Protein AF-A0A2H0UE12-F1 (afdb_monomer)

Solvent-accessible surface area (backbone atoms only — not comparable to full-atom values): 10940 Å² total; per-residue (Å²): 115,70,72,58,54,56,51,55,54,50,53,54,51,52,62,50,44,71,75,43,52,91,78,51,57,72,70,56,51,55,52,48,55,51,47,53,54,51,57,61,62,74,73,47,95,69,58,48,37,32,40,32,38,37,44,29,69,52,40,49,43,49,10,38,37,36,34,45,33,46,78,58,64,35,57,34,38,39,30,15,46,74,23,66,50,64,52,41,103,84,73,43,73,35,66,53,21,53,66,48,13,73,57,21,75,77,75,30,46,70,53,78,37,68,55,56,64,65,53,50,52,52,39,50,75,72,64,34,45,37,32,25,53,37,88,55,101,77,37,42,58,44,91,76,64,73,84,88,56,32,34,34,41,34,39,28,19,91,82,77,40,51,50,71,70,59,48,69,71,28,79,41,41,24,24,80,89,65,92,62,93,56,91,73,74,60,62,43,57,49,51,46,59,67,59,75,106

Foldseek 3Di:
DVVVVVVVVVVVVVVVVVVCVVPDDPVVVVVVVVVVVVVVVPPDLDFAEEEEEEAADDLLLLLLLLQLCLVLVHQEYEYEANRDDCAHPVRDGDVNSCVNNVCSPVVHHYDYYNDCVVVLVVCVVVVEAEEEEDDDPQAAALVVDDDDGHYYYYWYYQPPIQDPVRCVSGPHYHYHDDPDPDPDDGRSVVSNVNSVD

pLDDT: mean 86.3, std 19.8, range [26.0, 98.88]

Radius of gyration: 17.72 Å; Cα contacts (8 Å, |Δi|>4): 297; chains: 1; bounding box: 36×42×46 Å

Structure (mmCIF, N/CA/C/O backbone):
data_AF-A0A2H0UE12-F1
#
_entry.id   AF-A0A2H0UE12-F1
#
loop_
_atom_site.group_PDB
_atom_site.id
_atom_site.type_symbol
_atom_site.label_atom_id
_atom_site.label_alt_id
_atom_site.label_comp_id
_atom_site.label_asym_id
_atom_site.label_entity_id
_atom_site.label_seq_id
_atom_site.pdbx_PDB_ins_code
_atom_site.Cartn_x
_atom_site.Cartn_y
_atom_site.Cartn_z
_atom_site.occupancy
_atom_site.B_iso_or_equiv
_atom_site.auth_seq_id
_atom_site.auth_comp_id
_atom_site.auth_asym_id
_atom_site.auth_atom_id
_atom_site.pdbx_PDB_model_num
ATOM 1 N N . MET A 1 1 ? -5.616 15.426 22.065 1.00 32.72 1 MET A N 1
ATOM 2 C CA . MET A 1 1 ? -4.700 15.646 23.207 1.00 32.72 1 MET A CA 1
ATOM 3 C C . MET A 1 1 ? -4.526 14.366 24.028 1.00 32.72 1 MET A C 1
ATOM 5 O O . MET A 1 1 ? -3.392 13.951 24.175 1.00 32.72 1 MET A O 1
ATOM 9 N N . PHE A 1 2 ? -5.602 13.652 24.398 1.00 26.00 2 PHE A N 1
ATOM 10 C CA . PHE A 1 2 ? -5.513 12.356 25.102 1.00 26.00 2 PHE A CA 1
ATOM 11 C C . PHE A 1 2 ? -4.784 11.235 24.330 1.00 26.00 2 PHE A C 1
ATOM 13 O O . PHE A 1 2 ? -3.879 10.625 24.879 1.00 26.00 2 PHE A O 1
ATOM 20 N N . ALA A 1 3 ? -5.086 10.991 23.047 1.00 29.83 3 ALA A N 1
ATOM 21 C CA . ALA A 1 3 ? -4.448 9.902 22.280 1.00 29.83 3 ALA A CA 1
ATOM 22 C C . ALA A 1 3 ? -2.915 10.048 22.128 1.00 29.83 3 ALA A C 1
ATOM 24 O O . ALA A 1 3 ? -2.193 9.055 22.072 1.00 29.83 3 ALA A O 1
ATOM 25 N N . HIS A 1 4 ? -2.415 11.288 22.115 1.00 31.80 4 HIS A N 1
ATOM 26 C CA . HIS A 1 4 ? -0.990 11.587 21.971 1.00 31.80 4 HIS A CA 1
ATOM 27 C C . HIS A 1 4 ? -0.217 11.326 23.276 1.00 31.80 4 HIS A C 1
ATOM 29 O O . HIS A 1 4 ? 0.906 10.835 23.235 1.00 31.80 4 HIS A O 1
ATOM 35 N N . GLU A 1 5 ? -0.822 11.580 24.442 1.00 31.45 5 GLU A N 1
ATOM 36 C CA . GLU A 1 5 ? -0.218 11.258 25.746 1.00 31.45 5 GLU A CA 1
ATOM 37 C C . GLU A 1 5 ? -0.133 9.745 25.983 1.00 31.45 5 GLU A C 1
ATOM 39 O O . GLU A 1 5 ? 0.886 9.260 26.475 1.00 31.45 5 GLU A O 1
ATOM 44 N N . VAL A 1 6 ? -1.144 8.981 25.545 1.00 43.31 6 VAL A N 1
ATOM 45 C CA . VAL A 1 6 ? -1.100 7.510 25.605 1.00 43.31 6 VAL A CA 1
ATOM 46 C C . VAL A 1 6 ? -0.011 6.949 24.678 1.00 43.31 6 VAL A C 1
ATOM 48 O O . VAL A 1 6 ? 0.692 6.014 25.054 1.00 43.31 6 VAL A O 1
ATOM 51 N N . GLY A 1 7 ? 0.180 7.528 23.487 1.00 37.44 7 GLY A N 1
ATOM 52 C CA . GLY A 1 7 ? 1.242 7.124 22.556 1.00 37.44 7 GLY A CA 1
ATOM 53 C C . GLY A 1 7 ? 2.657 7.378 23.092 1.00 37.44 7 GLY A C 1
ATOM 54 O O . GLY A 1 7 ? 3.519 6.507 23.001 1.00 37.44 7 GLY A O 1
ATOM 55 N N . VAL A 1 8 ? 2.894 8.535 23.718 1.00 38.88 8 VAL A N 1
ATOM 56 C CA . VAL A 1 8 ? 4.206 8.893 24.294 1.00 38.88 8 VAL A CA 1
ATOM 57 C C . VAL A 1 8 ? 4.546 8.023 25.512 1.00 38.88 8 VAL A C 1
ATOM 59 O O . VAL A 1 8 ? 5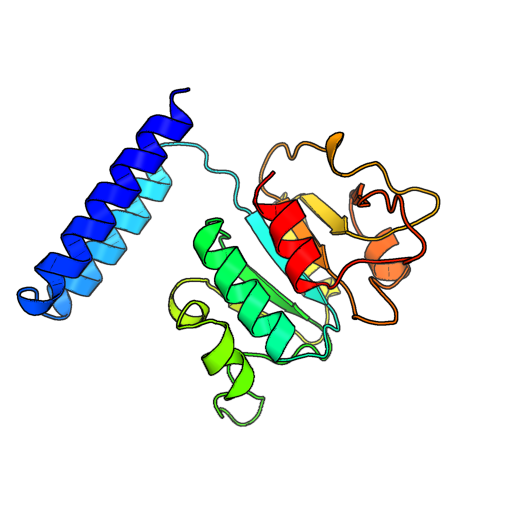.693 7.593 25.653 1.00 38.88 8 VAL A O 1
ATOM 62 N N . ALA A 1 9 ? 3.557 7.695 26.353 1.00 42.03 9 ALA A N 1
ATOM 63 C CA . ALA A 1 9 ? 3.734 6.759 27.465 1.00 42.03 9 ALA A CA 1
ATOM 64 C C . ALA A 1 9 ? 4.134 5.351 26.978 1.00 42.03 9 ALA A C 1
ATOM 66 O O . ALA A 1 9 ? 5.058 4.750 27.524 1.00 42.03 9 ALA A O 1
ATOM 67 N N . LYS A 1 10 ? 3.519 4.873 25.887 1.00 47.38 10 LYS A N 1
ATOM 68 C CA . LYS A 1 10 ? 3.807 3.565 25.268 1.00 47.38 10 LYS A CA 1
ATOM 69 C C . LYS A 1 10 ? 5.222 3.465 24.680 1.00 47.38 10 LYS A C 1
ATOM 71 O O . LYS A 1 10 ? 5.873 2.433 24.823 1.00 47.38 10 LYS A O 1
ATOM 76 N N . VAL A 1 11 ? 5.737 4.539 24.070 1.00 45.09 11 VAL A N 1
ATOM 77 C CA . VAL A 1 11 ? 7.125 4.588 23.556 1.00 45.09 11 VAL A CA 1
ATOM 78 C C . VAL A 1 11 ? 8.144 4.546 24.700 1.00 45.09 11 VAL A C 1
ATOM 80 O O . VAL A 1 11 ? 9.172 3.876 24.592 1.00 45.09 11 VAL A O 1
ATOM 83 N N . HIS A 1 12 ? 7.855 5.217 25.817 1.00 46.12 12 HIS A N 1
ATOM 84 C CA . HIS A 1 12 ? 8.693 5.159 27.017 1.00 46.12 12 HIS A CA 1
ATOM 85 C C . HIS A 1 12 ? 8.740 3.749 27.630 1.00 46.12 12 HIS A C 1
ATOM 87 O O . HIS A 1 12 ? 9.800 3.305 28.078 1.00 46.12 12 HIS A O 1
ATOM 93 N N . GLU A 1 13 ? 7.621 3.026 27.607 1.00 53.25 13 GLU A N 1
ATOM 94 C CA . GLU A 1 13 ? 7.513 1.654 28.112 1.00 53.25 13 GLU A CA 1
ATOM 95 C C . GLU A 1 13 ? 8.272 0.651 27.218 1.00 53.25 13 GLU A C 1
ATOM 97 O O . GLU A 1 13 ? 9.058 -0.151 27.722 1.00 53.25 13 GLU A O 1
ATOM 102 N N . TYR A 1 14 ? 8.170 0.788 25.889 1.00 49.84 14 TYR A N 1
ATOM 103 C CA . TYR A 1 14 ? 8.958 0.013 24.916 1.00 49.84 14 TYR A CA 1
ATOM 104 C C . TYR A 1 14 ? 10.473 0.249 25.051 1.00 49.84 14 TYR A C 1
ATOM 106 O O . TYR A 1 14 ? 11.278 -0.682 25.061 1.00 49.84 14 TYR A O 1
ATOM 114 N N . CYS A 1 15 ? 10.881 1.511 25.215 1.00 41.53 15 CYS A N 1
ATOM 115 C CA . CYS A 1 15 ? 12.285 1.889 25.405 1.00 41.53 15 CYS A CA 1
ATOM 116 C C . CYS A 1 15 ? 12.854 1.368 26.743 1.00 41.53 15 CYS A C 1
ATOM 118 O O . CYS A 1 15 ? 14.063 1.177 26.888 1.00 41.53 15 CYS A O 1
ATOM 120 N N . SER A 1 16 ? 11.977 1.109 27.717 1.00 54.47 16 SER A N 1
ATOM 121 C CA . SER A 1 16 ? 12.319 0.465 28.988 1.00 54.47 16 SER A CA 1
ATOM 122 C C . SER A 1 16 ? 12.442 -1.060 28.839 1.00 54.47 16 SER A C 1
ATOM 124 O O . SER A 1 16 ? 13.317 -1.654 29.462 1.00 54.47 16 SER A O 1
ATOM 126 N N . TYR A 1 17 ? 11.652 -1.682 27.956 1.00 53.72 17 TYR A N 1
ATOM 127 C CA . TYR A 1 17 ? 11.747 -3.108 27.622 1.00 53.72 17 TYR A CA 1
ATOM 128 C C . TYR A 1 17 ? 13.037 -3.482 26.879 1.00 53.72 17 TYR A C 1
ATOM 130 O O . TYR A 1 17 ? 13.690 -4.448 27.259 1.00 53.72 17 TYR A O 1
ATOM 138 N N . GLU A 1 18 ? 13.471 -2.699 25.884 1.00 52.81 18 GLU A N 1
ATOM 139 C CA . GLU A 1 18 ? 14.752 -2.949 25.186 1.00 52.81 18 GLU A CA 1
ATOM 140 C C . GLU A 1 18 ? 15.950 -2.938 26.152 1.00 52.81 18 GLU A C 1
ATOM 142 O O . GLU A 1 18 ? 16.906 -3.684 25.958 1.00 52.81 18 GLU A O 1
ATOM 147 N N . LYS A 1 19 ? 15.876 -2.149 27.234 1.00 53.28 19 LYS A N 1
ATOM 148 C CA . LYS A 1 19 ? 16.885 -2.142 28.306 1.00 53.28 19 LYS A CA 1
ATOM 149 C C . LYS A 1 19 ? 16.787 -3.341 29.253 1.00 53.28 19 LYS A C 1
ATOM 151 O O . LYS A 1 19 ? 17.759 -3.623 29.942 1.00 53.28 19 LYS A O 1
ATOM 156 N N . ALA A 1 20 ? 15.640 -4.016 29.303 1.00 54.38 20 ALA A N 1
ATOM 157 C CA . ALA A 1 20 ? 15.362 -5.137 30.199 1.00 54.38 20 ALA A CA 1
ATOM 158 C C . ALA A 1 20 ? 15.432 -6.511 29.505 1.00 54.38 20 ALA A C 1
ATOM 160 O O . ALA A 1 20 ? 15.468 -7.534 30.185 1.00 54.38 20 ALA A O 1
ATOM 161 N N . LYS A 1 21 ? 15.463 -6.575 28.164 1.00 52.19 21 LYS A N 1
ATOM 162 C CA . LYS A 1 21 ? 15.395 -7.851 27.424 1.00 52.19 21 LYS A CA 1
ATOM 163 C C . LYS A 1 21 ? 16.587 -8.778 27.670 1.00 52.19 21 LYS A C 1
ATOM 165 O O . LYS A 1 21 ? 16.436 -9.989 27.560 1.00 52.19 21 LYS A O 1
ATOM 170 N N . ASP A 1 22 ? 17.740 -8.224 28.041 1.00 54.41 22 ASP A N 1
ATOM 171 C CA . ASP A 1 22 ? 18.932 -9.012 28.377 1.00 54.41 22 ASP A CA 1
ATOM 172 C C . ASP A 1 22 ? 18.757 -9.808 29.692 1.00 54.41 22 ASP A C 1
ATOM 174 O O . ASP A 1 22 ? 19.508 -10.750 29.946 1.00 54.41 22 ASP A O 1
ATOM 178 N N . GLU A 1 23 ? 17.740 -9.486 30.504 1.00 56.31 23 GLU A N 1
ATOM 179 C CA . GLU A 1 23 ? 17.443 -10.131 31.793 1.00 56.31 23 GLU A CA 1
ATOM 180 C C . GLU A 1 23 ? 16.226 -11.079 31.741 1.00 56.31 23 GLU A C 1
ATOM 182 O O . GLU A 1 23 ? 15.989 -11.844 32.678 1.00 56.31 23 GLU A O 1
ATOM 187 N N . ILE A 1 24 ? 15.452 -11.068 30.650 1.00 57.72 24 ILE A N 1
ATOM 188 C CA . ILE A 1 24 ? 14.142 -11.725 30.566 1.00 57.72 24 ILE A CA 1
ATOM 189 C C . ILE A 1 24 ? 14.216 -12.948 29.632 1.00 57.72 24 ILE A C 1
ATOM 191 O O . ILE A 1 24 ? 14.533 -12.840 28.453 1.00 57.72 24 ILE A O 1
ATOM 195 N N . GLY A 1 25 ? 13.917 -14.145 30.153 1.00 62.69 25 GLY A N 1
ATOM 196 C CA . GLY A 1 25 ? 13.899 -15.387 29.364 1.00 62.69 25 GLY A CA 1
ATOM 197 C C . GLY A 1 25 ? 12.779 -15.436 28.308 1.00 62.69 25 GLY A C 1
ATOM 198 O O . GLY A 1 25 ? 11.759 -14.764 28.447 1.00 62.69 25 GLY A O 1
ATOM 199 N N . LYS A 1 26 ? 12.939 -16.287 27.278 1.00 58.84 26 LYS A N 1
ATOM 200 C CA . LYS A 1 26 ? 12.032 -16.408 26.107 1.00 58.84 26 LYS A CA 1
ATOM 201 C C . LYS A 1 26 ? 10.535 -16.514 26.438 1.00 58.84 26 LYS A C 1
ATOM 203 O O . LYS A 1 26 ? 9.705 -15.990 25.708 1.00 58.84 26 LYS A O 1
ATOM 208 N N . GLU A 1 27 ? 10.187 -17.186 27.530 1.00 52.97 27 GLU A N 1
ATOM 209 C CA . GLU A 1 27 ? 8.794 -17.379 27.956 1.00 52.97 27 GLU A CA 1
ATOM 210 C C . GLU A 1 27 ? 8.161 -16.076 28.484 1.00 52.97 27 GLU A C 1
ATOM 212 O O . GLU A 1 27 ? 6.996 -15.782 28.221 1.00 52.97 27 GLU A O 1
ATOM 217 N N . CYS A 1 28 ? 8.949 -15.231 29.155 1.00 57.53 28 CYS A N 1
ATOM 218 C CA . CYS A 1 28 ? 8.511 -13.908 29.595 1.00 57.53 28 CYS A CA 1
ATOM 219 C C . CYS A 1 28 ? 8.453 -12.896 28.437 1.00 57.53 28 CYS A C 1
ATOM 221 O O . CYS A 1 28 ? 7.612 -12.001 28.466 1.00 57.53 28 CYS A O 1
ATOM 223 N N . GLU A 1 29 ? 9.293 -13.045 27.406 1.00 63.91 29 GLU A N 1
ATOM 224 C CA . GLU A 1 29 ? 9.189 -12.267 26.162 1.00 63.91 29 GLU A CA 1
ATOM 225 C C . GLU A 1 29 ? 7.843 -12.528 25.467 1.00 63.91 29 GLU A C 1
ATOM 227 O O . GLU A 1 29 ? 7.120 -11.589 25.134 1.00 63.91 29 GLU A O 1
ATOM 232 N N . GLU A 1 30 ? 7.450 -13.793 25.325 1.00 63.81 30 GLU A N 1
ATOM 233 C CA . GLU A 1 30 ? 6.191 -14.174 24.677 1.00 63.81 30 GLU A CA 1
ATOM 234 C C . GLU A 1 30 ? 4.956 -13.668 25.451 1.00 63.81 30 GLU A C 1
ATOM 236 O O . GLU A 1 30 ? 4.006 -13.146 24.859 1.00 63.81 30 GLU A O 1
ATOM 241 N N . LEU A 1 31 ? 4.992 -13.736 26.788 1.00 65.31 31 LEU A N 1
ATOM 242 C CA . LEU A 1 31 ? 3.947 -13.191 27.663 1.00 65.31 31 LEU A CA 1
ATOM 243 C C . LEU A 1 31 ? 3.870 -11.660 27.621 1.00 65.31 31 LEU A C 1
ATOM 245 O O . LEU A 1 31 ? 2.767 -11.113 27.633 1.00 65.31 31 LEU A O 1
ATOM 249 N N . TYR A 1 32 ? 5.008 -10.970 27.534 1.00 65.62 32 TYR A N 1
ATOM 250 C CA . TYR A 1 32 ? 5.060 -9.514 27.416 1.00 65.62 32 TYR A CA 1
ATOM 251 C C . TYR A 1 32 ? 4.427 -9.034 26.108 1.00 65.62 32 TYR A C 1
ATOM 253 O O . TYR A 1 32 ? 3.551 -8.170 26.125 1.00 65.62 32 TYR A O 1
ATOM 261 N N . TRP A 1 33 ? 4.780 -9.657 24.980 1.00 64.12 33 TRP A N 1
ATOM 262 C CA . TRP A 1 33 ? 4.162 -9.349 23.689 1.00 64.12 33 TRP A CA 1
ATOM 263 C C . TRP A 1 33 ? 2.663 -9.644 23.682 1.00 64.12 33 TRP A C 1
ATOM 265 O O . TRP A 1 33 ? 1.880 -8.866 23.137 1.00 64.12 33 TRP A O 1
ATOM 275 N N . LYS A 1 34 ? 2.242 -10.739 24.324 1.00 66.12 34 LYS A N 1
ATOM 276 C CA . LYS A 1 34 ? 0.824 -11.075 24.486 1.00 66.12 34 LYS A CA 1
ATOM 277 C C . LYS A 1 34 ? 0.081 -10.031 25.328 1.00 66.12 34 LYS A C 1
ATOM 279 O O . LYS A 1 34 ? -1.032 -9.652 24.973 1.00 66.12 34 LYS A O 1
ATOM 284 N N . TRP A 1 35 ? 0.701 -9.542 26.401 1.00 65.25 35 TRP A N 1
ATOM 285 C CA . TRP A 1 35 ? 0.150 -8.494 27.260 1.00 65.25 35 TRP A CA 1
ATOM 286 C C . TRP A 1 35 ? 0.061 -7.140 26.543 1.00 65.25 35 TRP A C 1
ATOM 288 O O . TRP A 1 35 ? -0.996 -6.515 26.574 1.00 65.25 35 TRP A O 1
ATOM 298 N N . ILE A 1 36 ? 1.101 -6.730 25.806 1.00 63.69 36 ILE A N 1
ATOM 299 C CA . ILE A 1 36 ? 1.071 -5.514 24.978 1.00 63.69 36 ILE A CA 1
ATOM 300 C C . ILE A 1 36 ? -0.046 -5.580 23.934 1.00 63.69 36 ILE A C 1
ATOM 302 O O . ILE A 1 36 ? -0.814 -4.628 23.806 1.00 63.69 36 ILE A O 1
ATOM 306 N N . LYS A 1 37 ? -0.193 -6.708 23.227 1.00 63.38 37 LYS A N 1
ATOM 307 C CA . LYS A 1 37 ? -1.272 -6.898 22.243 1.00 63.38 37 LYS A CA 1
ATOM 308 C C . LYS A 1 37 ? -2.659 -6.756 22.876 1.00 63.38 37 LYS A C 1
ATOM 310 O O . LYS A 1 37 ? -3.521 -6.087 22.314 1.00 63.38 37 LYS A O 1
ATOM 315 N N . HIS A 1 38 ? -2.856 -7.335 24.059 1.00 60.47 38 HIS A N 1
ATOM 316 C CA . HIS A 1 38 ? -4.117 -7.233 24.795 1.00 60.47 38 HIS A CA 1
ATOM 317 C C . HIS A 1 38 ? -4.397 -5.798 25.273 1.00 60.47 38 HIS A C 1
ATOM 319 O O . HIS A 1 38 ? -5.497 -5.287 25.099 1.00 60.47 38 HIS A O 1
ATOM 325 N N . MET A 1 39 ? -3.384 -5.096 25.784 1.00 58.41 39 MET A N 1
ATOM 326 C CA . MET A 1 39 ? -3.534 -3.719 26.262 1.00 58.41 39 MET A CA 1
ATOM 327 C C . MET A 1 39 ? -3.779 -2.712 25.121 1.00 58.41 39 MET A C 1
ATOM 329 O O . MET A 1 39 ? -4.504 -1.730 25.300 1.00 58.41 39 MET A O 1
ATOM 333 N N . ILE A 1 40 ? -3.205 -2.952 23.935 1.00 55.84 40 ILE A N 1
ATOM 334 C CA . ILE A 1 40 ? -3.494 -2.180 22.715 1.00 55.84 40 ILE A CA 1
ATOM 335 C C . ILE A 1 40 ? -4.953 -2.379 22.278 1.00 55.84 40 ILE A C 1
ATOM 337 O O . ILE A 1 40 ? -5.608 -1.391 21.958 1.00 55.84 40 ILE A O 1
ATOM 341 N N . SER A 1 41 ? -5.457 -3.615 22.336 1.00 52.44 41 SER A N 1
ATOM 342 C CA . SER A 1 41 ? -6.837 -3.987 21.981 1.00 52.44 41 SER A CA 1
ATOM 343 C C . SER A 1 41 ? -7.898 -3.319 22.868 1.00 52.44 41 SER A C 1
ATOM 345 O O . SER A 1 41 ? -8.936 -2.890 22.373 1.00 52.44 41 SER A O 1
ATOM 347 N N . ASP A 1 42 ? -7.647 -3.195 24.172 1.00 48.53 42 ASP A N 1
ATOM 348 C CA . ASP A 1 42 ? -8.714 -2.874 25.134 1.00 48.53 42 ASP A CA 1
ATOM 349 C C . ASP A 1 42 ? -8.915 -1.368 25.403 1.00 48.53 42 ASP A C 1
ATOM 351 O O . ASP A 1 42 ? -9.861 -0.981 26.090 1.00 48.53 42 ASP A O 1
ATOM 355 N N . SER A 1 43 ? -8.048 -0.489 24.882 1.00 48.75 43 SER A N 1
ATOM 356 C CA . SER A 1 43 ? -7.961 0.904 25.368 1.00 48.75 43 SER A CA 1
ATOM 357 C C . SER A 1 43 ? -8.552 1.985 24.450 1.00 48.75 43 SER A C 1
ATOM 359 O O . SER A 1 43 ? -8.711 3.122 24.885 1.00 48.75 43 SER A O 1
ATOM 361 N N . VAL A 1 44 ? -8.878 1.681 23.196 1.00 49.31 44 VAL A N 1
ATOM 362 C CA . VAL A 1 44 ? -9.596 2.548 22.239 1.00 49.31 44 VAL A CA 1
ATOM 363 C C . VAL A 1 44 ? -10.226 1.587 21.232 1.00 49.31 44 VAL A C 1
ATOM 365 O O . VAL A 1 44 ? -9.604 0.573 20.937 1.00 49.31 44 VAL A O 1
ATOM 368 N N . ALA A 1 45 ? -11.399 1.872 20.661 1.00 52.09 45 ALA A N 1
ATOM 369 C CA . ALA A 1 45 ? -11.764 1.250 19.386 1.00 52.09 45 ALA A CA 1
ATOM 370 C C . ALA A 1 45 ? -10.726 1.711 18.343 1.00 52.09 45 ALA A C 1
ATOM 372 O O . ALA A 1 45 ? -10.890 2.751 17.707 1.00 52.09 45 ALA A O 1
ATOM 373 N N . CYS A 1 46 ? -9.574 1.042 18.301 1.00 62.16 46 CYS A N 1
ATOM 374 C CA . CYS A 1 46 ? -8.465 1.404 17.446 1.00 62.16 46 CYS A CA 1
ATOM 375 C C . CYS A 1 46 ? -8.827 0.938 16.044 1.00 62.16 46 CYS A C 1
ATOM 377 O O . CYS A 1 46 ? -8.881 -0.258 15.776 1.00 62.16 46 CYS A O 1
ATOM 379 N N . MET A 1 47 ? -9.132 1.899 15.177 1.00 83.50 47 MET A N 1
ATOM 380 C CA . MET A 1 47 ? -9.327 1.644 13.757 1.00 83.50 47 MET A CA 1
ATOM 381 C C . MET A 1 47 ? -8.103 0.896 13.228 1.00 83.50 47 MET A C 1
ATOM 383 O O . MET A 1 47 ? -6.977 1.390 13.347 1.00 83.50 47 MET A O 1
ATOM 387 N N . ASN A 1 48 ? -8.313 -0.288 12.664 1.00 94.50 48 ASN A N 1
ATOM 388 C CA . ASN A 1 48 ? -7.242 -1.019 12.015 1.00 94.50 48 ASN A CA 1
ATOM 389 C C . ASN A 1 48 ? -6.869 -0.310 10.720 1.00 94.50 48 ASN A C 1
ATOM 391 O O . ASN A 1 48 ? -7.721 0.040 9.903 1.00 94.50 48 ASN A O 1
ATOM 395 N N . THR A 1 49 ? -5.569 -0.122 10.531 1.00 97.25 49 THR A N 1
ATOM 396 C CA . THR A 1 49 ? -5.026 0.370 9.269 1.00 97.25 49 THR A CA 1
ATOM 397 C C . THR A 1 49 ? -4.303 -0.767 8.578 1.00 97.25 49 THR A C 1
ATOM 399 O O . THR A 1 49 ? -3.434 -1.414 9.162 1.00 97.25 49 THR A O 1
ATOM 402 N N . TYR A 1 50 ? -4.641 -0.983 7.316 1.00 98.62 50 TYR A N 1
ATOM 403 C CA . TYR A 1 50 ? -4.026 -1.964 6.443 1.00 98.62 50 TYR A CA 1
ATOM 404 C C . TYR A 1 50 ? -3.330 -1.270 5.276 1.00 98.62 50 TYR A C 1
ATOM 406 O O . TYR A 1 50 ? -3.729 -0.191 4.831 1.00 98.62 50 TYR A O 1
ATOM 414 N N . VAL A 1 51 ? -2.299 -1.919 4.747 1.00 98.81 51 VAL A N 1
ATOM 415 C CA . VAL A 1 51 ? -1.601 -1.476 3.536 1.00 98.81 51 VAL A CA 1
ATOM 416 C C . VAL A 1 51 ? -1.653 -2.590 2.507 1.00 98.81 51 VAL A C 1
ATOM 418 O O . VAL A 1 51 ? -1.336 -3.734 2.817 1.00 98.81 51 VAL A O 1
ATOM 421 N N . ILE A 1 52 ? -2.012 -2.262 1.272 1.00 98.88 52 ILE A N 1
ATOM 422 C CA . ILE A 1 52 ? -1.962 -3.178 0.136 1.00 98.88 52 ILE A CA 1
ATOM 423 C C . ILE A 1 52 ? -0.913 -2.649 -0.838 1.00 98.88 52 ILE A C 1
ATOM 425 O O . ILE A 1 52 ? -1.065 -1.566 -1.396 1.00 98.88 52 ILE A O 1
ATOM 429 N N . LEU A 1 53 ? 0.158 -3.413 -1.044 1.00 98.81 53 LEU A N 1
ATOM 430 C CA . LEU A 1 53 ? 1.163 -3.146 -2.071 1.00 98.81 53 LEU A CA 1
ATOM 431 C C . LEU A 1 53 ? 0.845 -4.021 -3.281 1.00 98.81 53 LEU A C 1
ATOM 433 O O . LEU A 1 53 ? 1.157 -5.218 -3.300 1.00 98.81 53 LEU A O 1
ATOM 437 N N . HIS A 1 54 ? 0.190 -3.435 -4.276 1.00 98.75 54 HIS A N 1
ATOM 438 C CA . HIS A 1 54 ? -0.251 -4.135 -5.473 1.00 98.75 54 HIS A CA 1
ATOM 439 C C . HIS A 1 54 ? 0.727 -3.915 -6.619 1.00 98.75 54 HIS A C 1
ATOM 441 O O . HIS A 1 54 ? 0.948 -2.782 -7.042 1.00 98.75 54 HIS A O 1
ATOM 447 N N . ASN A 1 55 ? 1.309 -5.002 -7.134 1.00 98.50 55 ASN A N 1
ATOM 448 C CA . ASN A 1 55 ? 2.250 -4.956 -8.255 1.00 98.50 55 ASN A CA 1
ATOM 449 C C . ASN A 1 55 ? 3.458 -4.014 -8.038 1.00 98.50 55 ASN A C 1
ATOM 451 O O . ASN A 1 55 ? 4.067 -3.537 -8.998 1.00 98.50 55 ASN A O 1
ATOM 455 N N . VAL A 1 56 ? 3.847 -3.768 -6.782 1.00 98.50 56 VAL A N 1
ATOM 456 C CA . VAL A 1 56 ? 5.056 -3.009 -6.431 1.00 98.50 56 VAL A CA 1
ATOM 457 C C . VAL A 1 56 ? 6.259 -3.888 -6.729 1.00 98.50 56 VAL A C 1
ATOM 459 O O . VAL A 1 56 ? 6.434 -4.940 -6.123 1.00 98.50 56 VAL A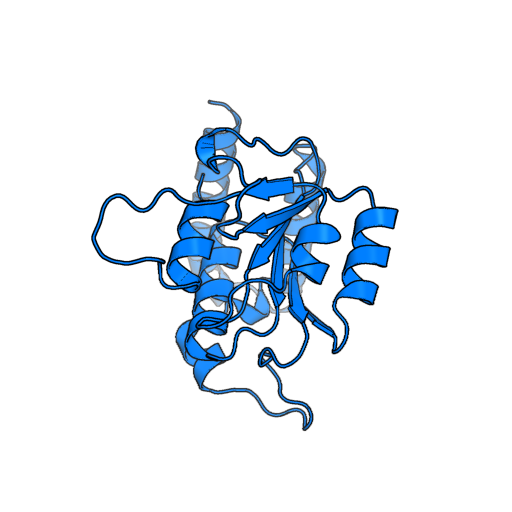 O 1
ATOM 462 N N . ARG A 1 57 ? 7.115 -3.484 -7.665 1.00 97.88 57 ARG A N 1
ATOM 463 C CA . ARG A 1 57 ? 8.188 -4.359 -8.152 1.00 97.88 57 ARG A CA 1
ATOM 464 C C . ARG A 1 57 ? 9.423 -4.334 -7.256 1.00 97.88 57 ARG A C 1
ATOM 466 O O . ARG A 1 57 ? 10.125 -5.340 -7.137 1.00 97.88 57 ARG A O 1
ATOM 473 N N . SER A 1 58 ? 9.746 -3.180 -6.681 1.00 98.12 58 SER A N 1
ATOM 474 C CA . SER A 1 58 ? 10.995 -2.980 -5.950 1.00 98.12 58 SER A CA 1
ATOM 475 C C . SER A 1 58 ? 10.948 -3.601 -4.556 1.00 98.12 58 SER A C 1
ATOM 477 O O . SER A 1 58 ? 10.250 -3.121 -3.663 1.00 98.12 58 SER A O 1
ATOM 479 N N . ALA A 1 59 ? 11.782 -4.615 -4.327 1.00 98.25 59 ALA A N 1
ATOM 480 C CA . ALA A 1 59 ? 12.000 -5.193 -3.002 1.00 98.25 59 ALA A CA 1
ATOM 481 C C . ALA A 1 59 ? 12.509 -4.152 -1.983 1.00 98.25 59 ALA A C 1
ATOM 483 O O . ALA A 1 59 ? 12.167 -4.229 -0.802 1.00 98.25 59 ALA A O 1
ATOM 484 N N . HIS A 1 60 ? 13.263 -3.141 -2.428 1.00 98.44 60 HIS A N 1
ATOM 485 C CA . HIS A 1 60 ? 13.644 -2.012 -1.580 1.00 98.44 60 HIS A CA 1
ATOM 486 C C . HIS A 1 60 ? 12.420 -1.220 -1.112 1.00 98.44 60 HIS A C 1
ATOM 488 O O . HIS A 1 60 ? 12.284 -0.951 0.080 1.00 98.44 60 HIS A O 1
ATOM 494 N N . ASN A 1 61 ? 11.520 -0.852 -2.033 1.00 98.56 61 ASN A N 1
ATOM 495 C CA . ASN A 1 61 ? 10.311 -0.100 -1.688 1.00 98.56 61 ASN A CA 1
ATOM 496 C C . ASN A 1 61 ? 9.413 -0.906 -0.746 1.00 98.56 61 ASN A C 1
ATOM 498 O O . ASN A 1 61 ? 8.908 -0.343 0.222 1.00 98.56 61 ASN A O 1
ATOM 502 N N . VAL A 1 62 ? 9.269 -2.215 -0.983 1.00 98.75 62 VAL A N 1
ATOM 503 C CA . VAL A 1 62 ? 8.512 -3.110 -0.097 1.00 98.75 62 VAL A CA 1
ATOM 504 C C . VAL A 1 62 ? 9.101 -3.102 1.312 1.00 98.75 62 VAL A C 1
ATOM 506 O O . VAL A 1 62 ? 8.380 -2.845 2.272 1.00 98.75 62 VAL A O 1
ATOM 509 N N . GLY A 1 63 ? 10.409 -3.323 1.469 1.00 98.62 63 GLY A N 1
ATOM 510 C CA . GLY A 1 63 ? 11.011 -3.314 2.803 1.00 98.62 63 GLY A CA 1
ATOM 511 C C . GLY A 1 63 ? 10.969 -1.937 3.479 1.00 98.62 63 GLY A C 1
ATOM 512 O O . GLY A 1 63 ? 10.723 -1.865 4.681 1.00 98.62 63 GLY A O 1
ATOM 513 N N . SER A 1 64 ? 11.106 -0.836 2.731 1.00 98.62 64 SER A N 1
ATOM 514 C CA . SER A 1 64 ? 10.863 0.513 3.264 1.00 98.62 64 SER A CA 1
ATOM 515 C C . SER A 1 64 ? 9.414 0.711 3.722 1.00 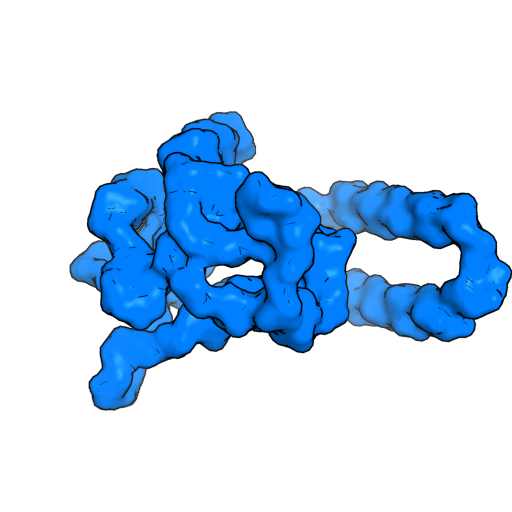98.62 64 SER A C 1
ATOM 517 O O . SER A 1 64 ? 9.200 1.271 4.793 1.00 98.62 64 SER A O 1
ATOM 519 N N . ALA A 1 65 ? 8.429 0.211 2.972 1.00 98.75 65 ALA A N 1
ATOM 520 C CA . ALA A 1 65 ? 7.022 0.266 3.361 1.00 98.75 65 ALA A CA 1
ATOM 521 C C . ALA A 1 65 ? 6.754 -0.530 4.646 1.00 98.75 65 ALA A C 1
ATOM 523 O O . ALA A 1 65 ? 6.085 -0.007 5.528 1.00 98.75 65 ALA A O 1
ATOM 524 N N . PHE A 1 66 ? 7.346 -1.722 4.812 1.00 98.75 66 PHE A N 1
ATOM 525 C CA . PHE A 1 66 ? 7.304 -2.468 6.080 1.00 98.75 66 PHE A CA 1
ATOM 526 C C . PHE A 1 66 ? 7.818 -1.635 7.256 1.00 98.75 66 PHE A C 1
ATOM 528 O O . PHE A 1 66 ? 7.173 -1.568 8.297 1.00 98.75 66 PHE A O 1
ATOM 535 N N . ARG A 1 67 ? 8.968 -0.976 7.087 1.00 98.62 67 ARG A N 1
ATOM 536 C CA . ARG A 1 67 ? 9.557 -0.144 8.142 1.00 98.62 67 ARG A CA 1
ATOM 537 C C . ARG A 1 67 ? 8.665 1.041 8.515 1.00 98.62 67 ARG A C 1
ATOM 539 O O . ARG A 1 67 ? 8.529 1.358 9.691 1.00 98.62 67 ARG A O 1
ATOM 546 N N . THR A 1 68 ? 8.076 1.699 7.522 1.00 98.62 68 THR A N 1
ATOM 547 C CA . THR A 1 68 ? 7.133 2.803 7.744 1.00 98.62 68 THR A CA 1
ATOM 548 C C . THR A 1 68 ? 5.850 2.315 8.416 1.00 98.62 68 THR A C 1
ATOM 550 O O . THR A 1 68 ? 5.370 2.959 9.342 1.00 98.62 68 THR A O 1
ATOM 553 N N . ALA A 1 69 ? 5.319 1.175 7.975 1.00 98.25 69 ALA A N 1
ATOM 554 C CA . ALA A 1 69 ? 4.111 0.552 8.502 1.00 98.25 69 ALA A CA 1
ATOM 555 C C . ALA A 1 69 ? 4.253 0.170 9.983 1.00 98.25 69 ALA A C 1
ATOM 557 O O . ALA A 1 69 ? 3.348 0.443 10.765 1.00 98.25 69 ALA A O 1
ATOM 558 N N . ASP A 1 70 ? 5.409 -0.372 10.376 1.00 97.00 70 ASP A N 1
ATOM 559 C CA . ASP A 1 70 ? 5.752 -0.641 11.777 1.00 97.00 70 ASP A CA 1
ATOM 560 C C . ASP A 1 70 ? 5.700 0.638 12.624 1.00 97.00 70 ASP A C 1
ATOM 562 O O . ASP A 1 70 ? 4.986 0.704 13.621 1.00 97.00 70 ASP A O 1
ATOM 566 N N . GLY A 1 71 ? 6.370 1.701 12.166 1.00 95.44 71 GLY A N 1
ATOM 567 C CA . GLY A 1 71 ? 6.366 2.992 12.858 1.00 95.44 71 GLY A CA 1
ATOM 568 C C . GLY A 1 71 ? 4.989 3.666 12.928 1.00 95.44 71 GLY A C 1
ATOM 569 O O . GLY A 1 71 ? 4.743 4.437 13.854 1.00 95.44 71 GLY A O 1
ATOM 570 N N . ALA A 1 72 ? 4.104 3.387 11.969 1.00 95.75 72 ALA A N 1
ATOM 571 C CA . ALA A 1 72 ? 2.742 3.915 11.915 1.00 95.75 72 ALA A CA 1
ATOM 572 C C . ALA A 1 72 ? 1.709 3.046 12.659 1.00 95.75 72 ALA A C 1
ATOM 574 O O . ALA A 1 72 ? 0.552 3.446 12.768 1.00 95.75 72 ALA A O 1
ATOM 575 N N . GLY A 1 73 ? 2.092 1.867 13.164 1.00 95.00 73 GLY A N 1
ATOM 576 C CA . GLY A 1 73 ? 1.164 0.944 13.823 1.00 95.00 73 GLY A CA 1
ATOM 577 C C . GLY A 1 73 ? 0.164 0.278 12.869 1.00 95.00 73 GLY A C 1
ATOM 578 O O . GLY A 1 73 ? -0.967 0.007 13.262 1.00 95.00 73 GLY A O 1
ATOM 579 N N . VAL A 1 74 ? 0.560 0.030 11.616 1.00 97.06 74 VAL A N 1
ATOM 580 C CA . VAL A 1 74 ? -0.252 -0.707 10.632 1.00 97.06 74 VAL A CA 1
ATOM 581 C C . VAL A 1 74 ? -0.470 -2.142 11.108 1.00 97.06 74 VAL A C 1
ATOM 583 O O . VAL A 1 74 ? 0.484 -2.844 11.443 1.00 97.06 74 VAL A O 1
ATOM 586 N N . SER A 1 75 ? -1.722 -2.596 11.076 1.00 96.88 75 SER A N 1
ATOM 587 C CA . SER A 1 75 ? -2.120 -3.921 11.554 1.00 96.88 75 SER A CA 1
ATOM 588 C C . SER A 1 75 ? -1.589 -5.034 10.649 1.00 96.88 75 SER A C 1
ATOM 590 O O . SER A 1 75 ? -1.080 -6.039 11.142 1.00 96.88 75 SER A O 1
ATOM 592 N N . LYS A 1 76 ? -1.702 -4.871 9.320 1.00 98.44 76 LYS A N 1
ATOM 593 C CA . LYS A 1 76 ? -1.254 -5.879 8.346 1.00 98.44 76 LYS A CA 1
ATOM 594 C C . LYS A 1 76 ? -0.917 -5.290 6.975 1.00 98.44 76 LYS A C 1
ATOM 596 O O . LYS A 1 76 ? -1.585 -4.363 6.511 1.00 98.44 76 LYS A O 1
ATOM 601 N N . ILE A 1 77 ? 0.084 -5.869 6.307 1.00 98.81 77 ILE A N 1
ATOM 602 C CA . ILE A 1 77 ? 0.430 -5.579 4.907 1.00 98.81 77 ILE A CA 1
ATOM 603 C C . ILE A 1 77 ? 0.026 -6.744 3.999 1.00 98.81 77 ILE A C 1
ATOM 605 O O . ILE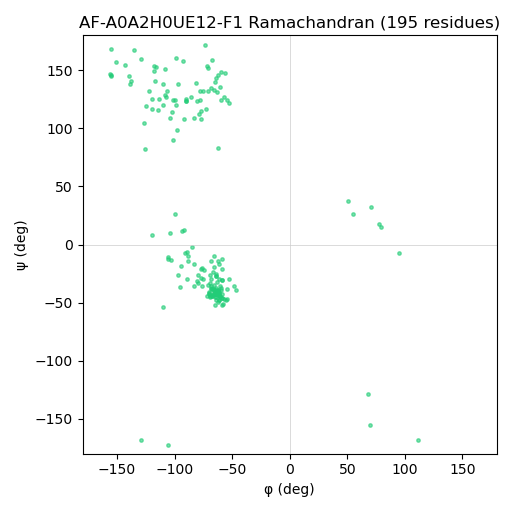 A 1 77 ? 0.445 -7.883 4.196 1.00 98.81 77 ILE A O 1
ATOM 609 N N . PHE A 1 78 ? -0.729 -6.448 2.949 1.00 98.81 78 PHE A N 1
ATOM 610 C CA . PHE A 1 78 ? -1.045 -7.382 1.876 1.00 98.81 78 PHE A CA 1
ATOM 611 C C . PHE A 1 78 ? -0.132 -7.116 0.679 1.00 98.81 78 PHE A C 1
ATOM 613 O O . PHE A 1 78 ? -0.077 -6.005 0.150 1.00 98.81 78 PHE A O 1
ATOM 620 N N . LEU A 1 79 ? 0.587 -8.142 0.237 1.00 98.75 79 LEU A N 1
ATOM 621 C CA . LEU A 1 79 ? 1.461 -8.087 -0.931 1.00 98.75 79 LEU A CA 1
ATOM 622 C C . LEU A 1 79 ? 0.743 -8.804 -2.070 1.00 98.75 79 LEU A C 1
ATOM 624 O O . LEU A 1 79 ? 0.554 -10.017 -2.001 1.00 98.75 79 LEU A O 1
ATOM 628 N N . THR A 1 80 ? 0.280 -8.061 -3.075 1.00 98.62 80 THR A N 1
ATOM 629 C CA . THR A 1 80 ? -0.604 -8.626 -4.105 1.00 98.62 80 THR A CA 1
ATOM 630 C C . THR A 1 80 ? -0.016 -8.579 -5.509 1.00 98.62 80 THR A C 1
ATOM 632 O O . THR A 1 80 ? 0.826 -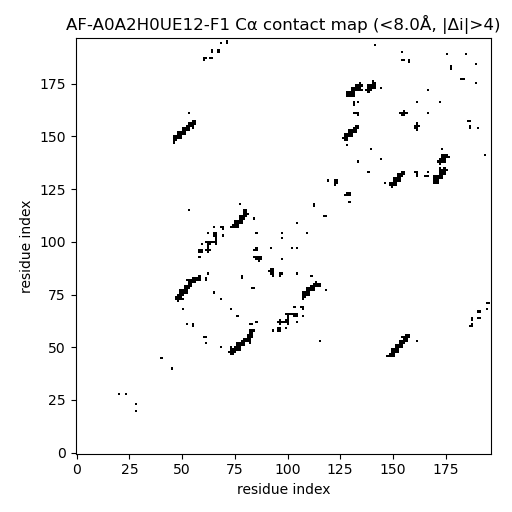7.729 -5.817 1.00 98.62 80 THR A O 1
ATOM 635 N N . GLY A 1 81 ? -0.459 -9.503 -6.363 1.00 97.75 81 GLY A N 1
ATOM 636 C CA . GLY A 1 81 ? 0.064 -9.655 -7.715 1.00 97.75 81 GLY A CA 1
ATOM 637 C C . GLY A 1 81 ? 1.504 -10.156 -7.695 1.00 97.75 81 GLY A C 1
ATOM 638 O O . GLY A 1 81 ? 1.821 -11.142 -7.032 1.00 97.75 81 GLY A O 1
ATOM 639 N N . TYR A 1 82 ? 2.400 -9.473 -8.407 1.00 97.31 82 TYR A N 1
ATOM 640 C CA . TYR A 1 82 ? 3.819 -9.852 -8.460 1.00 97.31 82 TYR A CA 1
ATOM 641 C C . TYR A 1 82 ? 4.707 -9.141 -7.424 1.00 97.31 82 TYR A C 1
ATOM 643 O O . TYR A 1 82 ? 5.937 -9.213 -7.525 1.00 97.31 82 TYR A O 1
ATOM 651 N N . THR A 1 83 ? 4.121 -8.454 -6.435 1.00 98.56 83 THR A N 1
ATOM 652 C CA . THR A 1 83 ? 4.878 -7.799 -5.358 1.00 98.56 83 THR A CA 1
ATOM 653 C C . THR A 1 83 ? 5.758 -8.816 -4.613 1.00 98.56 83 THR A C 1
ATOM 655 O O . THR A 1 83 ? 5.246 -9.836 -4.146 1.00 98.56 83 THR A O 1
ATOM 658 N N . PRO A 1 84 ? 7.079 -8.582 -4.460 1.00 98.00 84 PRO A N 1
ATOM 659 C CA . PRO A 1 84 ? 7.950 -9.524 -3.772 1.00 98.00 84 PRO A CA 1
ATOM 660 C C . PRO A 1 84 ? 7.621 -9.578 -2.277 1.00 98.00 84 PRO A C 1
ATOM 662 O O . PRO A 1 84 ? 7.493 -8.550 -1.615 1.00 98.00 84 PRO A O 1
ATOM 665 N N .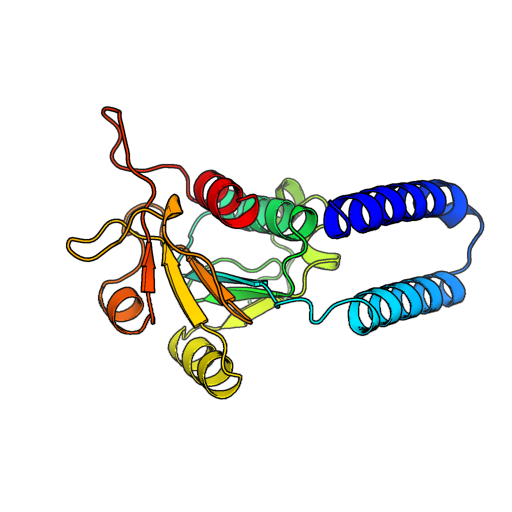 ALA A 1 85 ? 7.546 -10.792 -1.736 1.00 98.12 85 ALA A N 1
ATOM 666 C CA . ALA A 1 85 ? 7.337 -11.038 -0.314 1.00 98.12 85 ALA A CA 1
ATOM 667 C C . ALA A 1 85 ? 8.660 -11.203 0.454 1.00 98.12 85 ALA A C 1
ATOM 669 O O . ALA A 1 85 ? 9.672 -11.564 -0.152 1.00 98.12 85 ALA A O 1
ATOM 670 N N . PRO A 1 86 ? 8.682 -10.988 1.789 1.00 97.69 86 PRO A N 1
ATOM 671 C CA . PRO A 1 86 ? 9.869 -11.219 2.618 1.00 97.69 86 PRO A CA 1
ATOM 672 C C . PRO A 1 86 ? 10.476 -12.620 2.452 1.00 97.69 86 PRO A C 1
ATOM 674 O O . PRO A 1 86 ? 11.692 -12.791 2.582 1.00 97.69 86 PRO A O 1
ATOM 677 N N . ILE A 1 87 ? 9.627 -13.603 2.139 1.00 96.88 87 ILE A N 1
ATOM 678 C CA . ILE A 1 87 ? 9.989 -14.977 1.805 1.00 96.88 87 ILE A CA 1
ATOM 679 C C . ILE A 1 87 ? 9.486 -15.263 0.386 1.00 96.88 87 ILE A C 1
ATOM 681 O O . ILE A 1 87 ? 8.306 -15.073 0.100 1.00 96.88 87 ILE A O 1
ATOM 685 N N . ASP A 1 88 ? 10.373 -15.704 -0.506 1.00 93.56 88 ASP A N 1
ATOM 686 C CA . ASP A 1 88 ? 10.005 -16.056 -1.877 1.00 93.56 88 ASP A CA 1
ATOM 687 C C . ASP A 1 88 ? 9.227 -17.384 -1.954 1.00 93.56 88 ASP A C 1
ATOM 689 O O . ASP A 1 88 ? 9.141 -18.148 -0.991 1.00 93.56 88 ASP A O 1
ATOM 693 N N . ARG A 1 89 ? 8.696 -17.707 -3.140 1.00 89.94 89 ARG A N 1
ATOM 694 C CA . ARG A 1 89 ? 7.935 -18.949 -3.388 1.00 89.94 89 ARG A CA 1
ATOM 695 C C . ARG A 1 89 ? 8.699 -20.254 -3.107 1.00 89.94 89 ARG A C 1
ATOM 697 O O . ARG A 1 89 ? 8.098 -21.320 -3.113 1.00 89.94 89 ARG A O 1
ATOM 704 N N . PHE A 1 90 ? 10.016 -20.190 -2.913 1.00 94.38 90 PHE A N 1
ATOM 705 C CA . PHE A 1 90 ? 10.870 -21.333 -2.586 1.00 94.38 90 PHE A CA 1
ATOM 706 C C . PHE A 1 90 ? 11.275 -21.352 -1.105 1.00 94.38 90 PHE A C 1
ATOM 708 O O . PHE A 1 90 ? 12.147 -22.130 -0.721 1.00 94.38 90 PHE A O 1
ATOM 715 N N . GLY A 1 91 ? 10.678 -20.496 -0.270 1.00 94.19 91 GLY A N 1
ATOM 716 C CA . GLY A 1 91 ? 10.975 -20.418 1.157 1.00 94.19 91 GLY A CA 1
ATOM 717 C C . GLY A 1 91 ? 12.257 -19.651 1.488 1.00 94.19 91 GLY A C 1
ATOM 718 O O . GLY A 1 91 ? 12.770 -19.776 2.599 1.00 94.19 91 GLY A O 1
ATOM 719 N N . ARG A 1 92 ? 12.816 -18.875 0.550 1.00 96.50 92 ARG A N 1
ATOM 720 C CA . ARG A 1 92 ? 14.079 -18.149 0.754 1.00 96.50 92 ARG A CA 1
ATOM 721 C C . ARG A 1 92 ? 13.815 -16.706 1.150 1.00 96.50 92 ARG A C 1
ATOM 723 O O . ARG A 1 92 ? 12.976 -16.034 0.560 1.00 96.50 92 ARG A O 1
ATOM 730 N N . VAL A 1 93 ? 14.584 -16.210 2.114 1.00 96.19 93 VAL A N 1
ATOM 731 C CA . VAL A 1 93 ? 14.528 -14.804 2.530 1.00 96.19 93 VAL A CA 1
ATOM 732 C C . VAL A 1 93 ? 15.008 -13.905 1.394 1.00 96.19 93 VAL A C 1
ATOM 734 O O . VAL A 1 93 ? 16.073 -14.149 0.826 1.00 96.19 93 VAL A O 1
ATOM 737 N N . VAL A 1 94 ? 14.261 -12.841 1.101 1.00 97.81 94 VAL A N 1
ATOM 738 C CA . VAL A 1 94 ? 14.654 -11.810 0.130 1.00 97.81 94 VAL A CA 1
ATOM 739 C C . VAL A 1 94 ? 15.577 -10.791 0.820 1.00 97.81 94 VAL A C 1
ATOM 741 O O . VAL A 1 94 ? 15.103 -10.000 1.643 1.00 97.81 94 VAL A O 1
ATOM 744 N N . PRO A 1 95 ? 16.895 -10.757 0.515 1.00 97.19 95 PRO A N 1
ATOM 745 C CA . PRO A 1 95 ? 17.858 -9.975 1.299 1.00 97.19 95 PRO A CA 1
ATOM 746 C C . PRO A 1 95 ? 17.604 -8.466 1.274 1.00 97.19 95 PRO A C 1
ATOM 748 O O . PRO A 1 95 ? 17.879 -7.770 2.248 1.00 97.19 95 PRO A O 1
ATOM 751 N N . GLU A 1 96 ? 17.074 -7.950 0.167 1.00 98.06 96 GLU A N 1
ATOM 752 C CA . GLU A 1 96 ? 16.809 -6.522 -0.008 1.00 98.06 96 GLU A CA 1
ATOM 753 C C . GLU A 1 96 ? 15.653 -6.028 0.875 1.00 98.06 96 GLU A C 1
ATOM 755 O O . GLU A 1 96 ? 15.791 -4.987 1.522 1.00 98.06 96 GLU A O 1
ATOM 760 N N . ILE A 1 97 ? 14.572 -6.813 0.994 1.00 98.25 97 ILE A N 1
ATOM 761 C CA . ILE A 1 97 ? 13.466 -6.533 1.926 1.00 98.25 97 ILE A CA 1
ATOM 762 C C . ILE A 1 97 ? 13.981 -6.600 3.364 1.00 98.25 97 ILE A 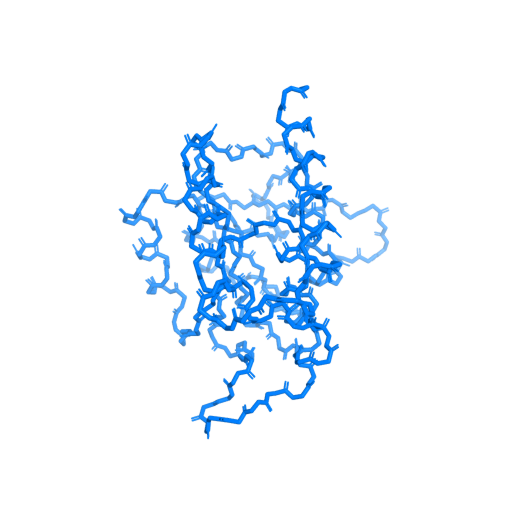C 1
ATOM 764 O O . ILE A 1 97 ? 13.712 -5.702 4.161 1.00 98.25 97 ILE A O 1
ATOM 768 N N . LEU A 1 98 ? 14.768 -7.627 3.706 1.00 96.00 98 LEU A N 1
ATOM 769 C CA . LEU A 1 98 ? 15.340 -7.765 5.048 1.00 96.00 98 LEU A CA 1
ATOM 770 C C . LEU A 1 98 ? 16.211 -6.553 5.421 1.00 96.00 98 LEU A C 1
ATOM 772 O O . LEU A 1 98 ? 16.074 -5.997 6.509 1.00 96.00 98 LEU A O 1
ATOM 776 N N . LYS A 1 99 ? 17.080 -6.122 4.502 1.00 97.38 99 LYS A N 1
ATOM 777 C CA . LYS A 1 99 ? 18.000 -4.998 4.709 1.00 97.38 99 LYS A CA 1
ATOM 778 C C . LYS A 1 99 ? 17.270 -3.672 4.925 1.00 97.38 99 LYS A C 1
ATOM 780 O O . LYS A 1 99 ? 17.711 -2.865 5.734 1.00 97.38 99 LYS A O 1
ATOM 785 N N . THR A 1 100 ? 16.195 -3.424 4.184 1.00 97.81 100 THR A N 1
ATOM 786 C CA . THR A 1 100 ? 15.494 -2.128 4.192 1.00 97.81 100 THR A CA 1
ATOM 787 C C . THR A 1 100 ? 14.401 -2.046 5.258 1.00 97.81 100 THR A C 1
ATOM 789 O O . THR A 1 100 ? 14.186 -0.969 5.813 1.00 97.81 100 THR A O 1
ATOM 792 N N . SER A 1 101 ? 13.781 -3.179 5.604 1.00 95.38 101 SER A N 1
ATOM 793 C CA . SER A 1 101 ? 12.771 -3.270 6.670 1.00 95.38 101 SER A CA 1
ATOM 794 C C . SER A 1 101 ? 13.343 -3.193 8.084 1.00 95.38 101 SER A C 1
ATOM 796 O O . SER A 1 101 ? 12.609 -2.866 9.009 1.00 95.38 101 SER A O 1
ATOM 798 N N . LEU A 1 102 ? 14.634 -3.495 8.272 1.00 94.81 102 LEU A N 1
ATOM 799 C CA . LEU A 1 102 ? 15.301 -3.514 9.584 1.00 94.81 102 LEU A CA 1
ATOM 800 C C . LEU A 1 102 ? 14.550 -4.329 10.654 1.00 94.81 102 LEU A C 1
ATOM 802 O O . LEU A 1 102 ? 14.530 -3.967 11.825 1.00 94.81 102 LEU A O 1
ATOM 806 N N . GLY A 1 103 ? 13.952 -5.454 10.252 1.00 90.62 103 GLY A N 1
ATOM 807 C CA . GLY A 1 103 ? 13.237 -6.357 11.159 1.00 90.62 103 GLY A CA 1
ATOM 808 C C . GLY A 1 103 ? 11.728 -6.131 11.242 1.00 90.62 103 GLY A C 1
ATOM 809 O O . GLY A 1 103 ? 11.048 -6.998 11.783 1.00 90.62 103 GLY A O 1
ATOM 810 N N . ALA A 1 104 ? 11.192 -5.072 10.625 1.00 95.38 104 ALA A N 1
ATOM 811 C CA . ALA A 1 104 ? 9.756 -4.767 10.625 1.00 95.38 104 ALA A CA 1
ATOM 812 C C . ALA A 1 104 ? 8.869 -5.878 10.022 1.00 95.38 104 ALA A C 1
ATOM 814 O O . ALA A 1 104 ? 7.692 -5.993 10.340 1.00 95.38 104 ALA A O 1
ATOM 815 N N . THR A 1 105 ? 9.435 -6.762 9.196 1.00 96.19 105 THR A N 1
ATOM 816 C CA . THR A 1 105 ? 8.737 -7.958 8.680 1.00 96.19 105 THR A CA 1
ATOM 817 C C . THR A 1 105 ? 8.392 -8.993 9.759 1.00 96.19 105 THR A C 1
ATOM 819 O O . THR A 1 105 ? 7.682 -9.953 9.466 1.00 96.19 105 THR A O 1
ATOM 822 N N . LYS A 1 106 ? 8.919 -8.836 10.983 1.00 92.75 106 LYS A N 1
ATOM 823 C CA . LYS A 1 106 ? 8.621 -9.687 12.145 1.00 92.75 106 LYS A CA 1
ATOM 824 C C . LYS A 1 106 ? 7.551 -9.099 13.064 1.00 92.75 106 LYS A C 1
ATOM 826 O O . LYS A 1 106 ? 6.919 -9.859 13.789 1.00 92.75 106 LYS A O 1
ATOM 831 N N . SER A 1 107 ? 7.402 -7.777 13.082 1.00 91.56 107 SER A N 1
ATOM 832 C CA . SER A 1 107 ? 6.462 -7.061 13.949 1.00 91.56 107 SER A CA 1
ATOM 833 C C . SER A 1 107 ? 5.144 -6.760 13.241 1.00 91.56 107 SER A C 1
ATOM 835 O O . SER A 1 107 ? 4.089 -6.868 13.860 1.00 91.56 107 SER A O 1
ATOM 837 N N . VAL A 1 108 ? 5.196 -6.443 11.944 1.00 95.44 108 VAL A N 1
ATOM 838 C CA . VAL A 1 108 ? 4.014 -6.186 11.117 1.00 95.44 108 VAL A CA 1
ATOM 839 C C . VAL A 1 108 ? 3.543 -7.491 10.488 1.00 95.44 108 VAL A C 1
ATOM 841 O O . VAL A 1 108 ? 4.304 -8.154 9.775 1.00 95.44 108 VAL A O 1
ATOM 844 N N . GLU A 1 109 ? 2.284 -7.862 10.727 1.00 97.81 109 GLU A N 1
ATOM 845 C CA . GLU A 1 109 ? 1.691 -9.022 10.065 1.00 97.81 109 GLU A CA 1
ATOM 846 C C . GLU A 1 109 ? 1.640 -8.799 8.552 1.00 97.81 109 GLU A C 1
ATOM 848 O O . GLU A 1 109 ? 1.432 -7.686 8.065 1.00 97.81 109 GLU A O 1
ATOM 853 N N . TRP A 1 110 ? 1.803 -9.865 7.775 1.00 98.50 110 TRP A N 1
ATOM 854 C CA . TRP A 1 110 ? 1.676 -9.774 6.328 1.00 98.50 110 TRP A CA 1
ATOM 855 C C . TRP A 1 110 ? 1.207 -11.081 5.712 1.00 98.50 110 TRP A C 1
ATOM 857 O O . TRP A 1 110 ? 1.371 -12.158 6.281 1.00 98.50 110 TRP A O 1
ATOM 867 N N . GLU A 1 111 ? 0.623 -10.977 4.525 1.00 97.75 111 GLU A N 1
ATOM 868 C CA . GLU A 1 111 ? 0.339 -12.121 3.666 1.00 97.75 111 GLU A CA 1
ATOM 869 C C . GLU A 1 111 ? 0.550 -11.745 2.198 1.00 97.75 111 GLU A C 1
ATOM 871 O O . GLU A 1 111 ? 0.465 -10.572 1.824 1.00 97.75 111 GLU A O 1
ATOM 876 N N . ALA A 1 112 ? 0.853 -12.745 1.374 1.00 97.62 112 ALA A N 1
ATOM 877 C CA . ALA A 1 112 ? 0.975 -12.588 -0.067 1.00 97.62 112 ALA A CA 1
ATOM 878 C C . ALA A 1 112 ? -0.192 -13.289 -0.773 1.00 97.62 112 ALA A C 1
ATOM 880 O O . ALA A 1 112 ? -0.562 -14.398 -0.388 1.00 97.62 112 ALA A O 1
ATOM 881 N N . SER A 1 113 ? -0.749 -12.653 -1.802 1.00 96.88 113 SER A N 1
ATOM 882 C CA . SER A 1 113 ? -1.817 -13.207 -2.642 1.00 96.88 113 SER A CA 1
ATOM 883 C C . SER A 1 113 ? -1.560 -12.872 -4.105 1.00 96.88 113 SER A C 1
ATOM 885 O O . SER A 1 113 ? -1.197 -11.746 -4.426 1.00 96.88 113 SER A O 1
ATOM 887 N N . GLU A 1 114 ? -1.773 -13.814 -5.019 1.00 96.00 114 GLU A N 1
ATOM 888 C CA . GLU A 1 114 ? -1.656 -13.517 -6.453 1.00 96.00 114 GLU A CA 1
ATOM 889 C C . GLU A 1 114 ? -2.784 -12.585 -6.921 1.00 96.00 114 GLU A C 1
ATOM 891 O O . GLU A 1 114 ? -2.536 -11.676 -7.710 1.00 96.00 114 GLU A O 1
ATOM 896 N N . ASN A 1 115 ? -3.991 -12.746 -6.368 1.00 96.25 115 ASN A N 1
ATOM 897 C CA . ASN A 1 115 ? -5.172 -11.966 -6.736 1.00 96.25 115 ASN A CA 1
ATOM 898 C C . ASN A 1 115 ? -5.511 -10.948 -5.644 1.00 96.25 115 ASN A C 1
ATOM 900 O O . ASN A 1 115 ? -5.571 -11.280 -4.453 1.00 96.25 115 ASN A O 1
ATOM 904 N N . ILE A 1 116 ? -5.745 -9.701 -6.044 1.00 98.12 116 ILE A N 1
ATOM 905 C CA . ILE A 1 116 ? -6.141 -8.622 -5.129 1.00 98.12 116 ILE A CA 1
ATOM 906 C C . ILE A 1 116 ? -7.634 -8.697 -4.786 1.00 98.12 116 ILE A C 1
ATOM 908 O O . ILE A 1 116 ? -8.048 -8.300 -3.700 1.00 98.12 116 ILE A O 1
ATOM 912 N N . GLU A 1 117 ? -8.434 -9.277 -5.673 1.00 97.81 117 GLU A N 1
ATOM 913 C CA . GLU A 1 117 ? -9.879 -9.452 -5.555 1.00 97.81 117 GLU A CA 1
ATOM 914 C C . GLU A 1 117 ? -10.251 -10.301 -4.334 1.00 97.81 117 GLU A C 1
ATOM 916 O O . GLU A 1 117 ? -11.233 -10.010 -3.646 1.00 97.81 117 GLU A O 1
ATOM 921 N N . ASP A 1 118 ? -9.430 -11.305 -4.016 1.00 97.19 118 ASP A N 1
ATOM 922 C CA . ASP A 1 118 ? -9.590 -12.146 -2.827 1.00 97.19 118 ASP A CA 1
ATOM 923 C C . ASP A 1 118 ? -9.412 -11.323 -1.540 1.00 97.19 118 ASP A C 1
ATOM 925 O O . ASP A 1 118 ? -10.164 -11.480 -0.572 1.00 97.19 118 ASP A O 1
ATOM 929 N N . ILE A 1 119 ? -8.448 -10.395 -1.544 1.00 98.31 119 ILE A N 1
ATOM 930 C CA . ILE A 1 119 ? -8.203 -9.471 -0.431 1.00 98.31 119 ILE A CA 1
ATOM 931 C C . ILE A 1 119 ? -9.354 -8.473 -0.313 1.00 98.31 119 ILE A C 1
ATOM 933 O O . ILE A 1 119 ? -9.881 -8.273 0.779 1.00 98.31 119 ILE A O 1
ATOM 937 N N . PHE A 1 120 ? -9.800 -7.898 -1.430 1.00 98.44 120 PHE A N 1
ATOM 938 C CA . PHE A 1 120 ? -10.917 -6.952 -1.453 1.00 98.44 120 PHE A CA 1
ATOM 939 C C . PHE A 1 120 ? -12.202 -7.588 -0.933 1.00 98.44 120 PHE A C 1
ATOM 941 O O . PHE A 1 120 ? -12.897 -6.987 -0.119 1.00 98.44 120 PHE A O 1
ATOM 948 N N . THR A 1 121 ? -12.498 -8.817 -1.353 1.00 98.06 121 THR A N 1
ATOM 949 C CA . THR A 1 121 ? -13.688 -9.551 -0.909 1.00 98.06 121 THR A CA 1
ATOM 950 C C . THR A 1 121 ? -13.679 -9.760 0.604 1.00 98.06 121 THR A C 1
ATOM 952 O O . THR A 1 121 ? -14.689 -9.509 1.260 1.00 98.06 121 THR A O 1
ATOM 955 N N . ARG A 1 122 ? -12.537 -10.169 1.175 1.00 97.75 122 ARG A N 1
ATOM 956 C CA . ARG A 1 122 ? -12.384 -10.368 2.625 1.00 97.75 122 ARG A CA 1
ATOM 957 C C . ARG A 1 122 ? -12.521 -9.064 3.403 1.00 97.75 122 ARG A C 1
ATOM 959 O O . ARG A 1 122 ? -13.351 -8.980 4.300 1.00 97.75 122 ARG A O 1
ATOM 966 N N . LEU A 1 123 ? -11.771 -8.036 3.011 1.00 98.00 123 LEU A N 1
ATOM 967 C CA . LEU A 1 123 ? -11.774 -6.744 3.697 1.00 98.00 123 LEU A CA 1
ATOM 968 C C . LEU A 1 123 ? -13.152 -6.067 3.639 1.00 98.00 123 LEU A C 1
ATOM 970 O O . LEU A 1 123 ? -13.630 -5.559 4.651 1.00 98.00 123 LEU A O 1
ATOM 974 N N . LYS A 1 124 ? -13.852 -6.137 2.500 1.00 97.56 124 LYS A N 1
ATOM 975 C CA . LYS A 1 124 ? -15.227 -5.622 2.393 1.00 97.56 124 LYS A CA 1
ATOM 976 C C . LYS A 1 124 ? -16.210 -6.390 3.275 1.00 97.56 124 LYS A C 1
ATOM 978 O O . LYS A 1 124 ? -17.085 -5.772 3.875 1.00 97.56 124 LYS A O 1
ATOM 983 N N . ALA A 1 125 ? -16.073 -7.714 3.382 1.00 97.62 125 ALA A N 1
ATOM 984 C CA . ALA A 1 125 ? -16.905 -8.519 4.281 1.00 97.62 125 ALA A CA 1
ATOM 985 C C . ALA A 1 125 ? -16.678 -8.171 5.765 1.00 97.62 125 ALA A C 1
ATOM 987 O O . ALA A 1 125 ? -17.593 -8.307 6.574 1.00 97.62 125 ALA A O 1
ATOM 988 N N . GLU A 1 126 ? -15.484 -7.684 6.103 1.00 96.44 126 GLU A N 1
ATOM 989 C CA . GLU A 1 126 ? -15.105 -7.197 7.434 1.00 96.44 126 GLU A CA 1
ATOM 990 C C . GLU A 1 126 ? -15.486 -5.719 7.668 1.00 96.44 126 GLU A C 1
ATOM 992 O O . GLU A 1 126 ? -15.310 -5.204 8.769 1.00 96.44 126 GLU A O 1
ATOM 997 N N . GLY A 1 127 ? -16.053 -5.033 6.668 1.00 96.75 127 GLY A N 1
ATOM 998 C CA . GLY A 1 127 ? -16.448 -3.624 6.770 1.00 96.75 127 GLY A CA 1
ATOM 999 C C . GLY A 1 127 ? -15.285 -2.631 6.663 1.00 96.75 127 GLY A C 1
ATOM 1000 O O . GLY A 1 127 ? -15.436 -1.475 7.056 1.00 96.75 127 GLY A O 1
ATOM 1001 N N . VAL A 1 128 ? -14.137 -3.061 6.136 1.00 98.06 128 VAL A N 1
ATOM 1002 C CA . VAL A 1 128 ? -12.953 -2.218 5.927 1.00 98.06 128 VAL A CA 1
ATOM 1003 C C . VAL A 1 128 ? -13.145 -1.343 4.689 1.00 98.06 128 VAL A C 1
ATOM 1005 O O . VAL A 1 128 ? -13.495 -1.838 3.618 1.00 98.06 128 VAL A O 1
ATOM 1008 N N . THR A 1 129 ? -12.864 -0.045 4.817 1.00 98.38 129 THR A N 1
ATOM 1009 C CA . THR A 1 129 ? -12.915 0.909 3.697 1.00 98.38 129 THR A CA 1
ATOM 1010 C C . THR A 1 129 ? -11.668 0.776 2.824 1.00 98.38 129 THR A C 1
ATOM 1012 O O . THR A 1 129 ? -10.548 0.931 3.313 1.00 98.38 129 THR A O 1
ATOM 1015 N N . LEU A 1 130 ? -11.839 0.531 1.527 1.00 98.75 130 LEU A N 1
ATOM 1016 C CA . LEU A 1 130 ? -10.750 0.436 0.557 1.00 98.75 130 LEU A CA 1
ATOM 1017 C C . LEU A 1 130 ? -10.442 1.804 -0.056 1.00 98.75 130 LEU A C 1
ATOM 1019 O O . LEU A 1 130 ? -11.312 2.435 -0.658 1.00 98.75 130 LEU A O 1
ATOM 1023 N N . VAL A 1 131 ? -9.190 2.245 0.049 1.00 98.75 131 VAL A N 1
ATOM 1024 C CA . VAL A 1 131 ? -8.755 3.574 -0.393 1.00 98.75 131 VAL A CA 1
ATOM 1025 C C . VAL A 1 131 ? -7.571 3.460 -1.346 1.00 98.75 131 VAL A C 1
ATOM 1027 O O . VAL A 1 131 ? -6.443 3.210 -0.922 1.00 98.75 131 VAL A O 1
ATOM 1030 N N . ALA A 1 132 ? -7.805 3.648 -2.643 1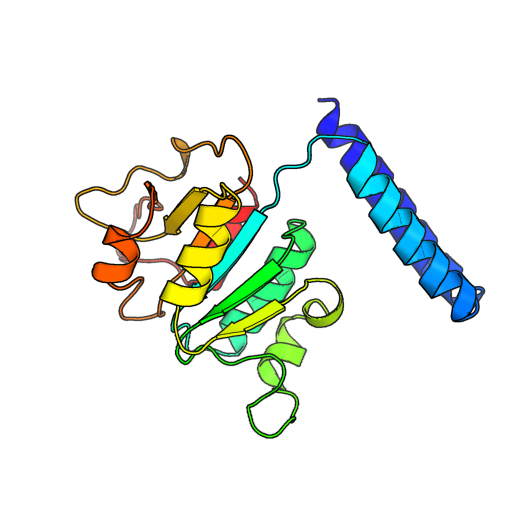.00 98.75 132 ALA A N 1
ATOM 1031 C CA . ALA A 1 132 ? -6.727 3.673 -3.627 1.00 98.75 132 ALA A CA 1
ATOM 1032 C C . ALA A 1 132 ? -5.964 4.999 -3.560 1.00 98.75 132 ALA A C 1
ATOM 1034 O O . ALA A 1 132 ? -6.573 6.067 -3.540 1.00 98.75 132 ALA A O 1
ATOM 1035 N N . VAL A 1 133 ? -4.634 4.931 -3.529 1.00 98.56 133 VAL A N 1
ATOM 1036 C CA . VAL A 1 133 ? -3.755 6.102 -3.550 1.00 98.56 133 VAL A CA 1
ATOM 1037 C C . VAL A 1 133 ? -3.216 6.265 -4.965 1.00 98.56 133 VAL A C 1
ATOM 1039 O O . VAL A 1 133 ? -2.188 5.686 -5.314 1.00 98.56 133 VAL A O 1
ATOM 1042 N N . GLU A 1 134 ? -3.946 7.015 -5.786 1.00 98.25 134 GLU A N 1
ATOM 1043 C CA . GLU A 1 134 ? -3.651 7.198 -7.205 1.00 98.25 134 GLU A CA 1
ATOM 1044 C C . GLU A 1 134 ? -4.224 8.519 -7.734 1.00 98.25 134 GLU A C 1
ATOM 1046 O O . GLU A 1 134 ? -5.316 8.938 -7.351 1.00 98.25 134 GLU A O 1
ATOM 1051 N N . GLN A 1 135 ? -3.504 9.154 -8.658 1.00 96.31 135 GLN A N 1
ATOM 1052 C CA . GLN A 1 135 ? -3.978 10.327 -9.383 1.00 96.31 135 GLN A CA 1
ATOM 1053 C C . GLN A 1 135 ? -4.936 9.895 -10.495 1.00 96.31 135 GLN A C 1
ATOM 1055 O O . GLN A 1 135 ? -4.542 9.277 -11.485 1.00 96.31 135 GLN A O 1
ATOM 1060 N N . THR A 1 136 ? -6.213 10.244 -10.352 1.00 94.94 136 THR A N 1
ATOM 1061 C CA . THR A 1 136 ? -7.242 9.973 -11.365 1.00 94.94 136 THR A CA 1
ATOM 1062 C C . THR A 1 136 ? -8.118 11.207 -11.564 1.00 94.94 136 THR A C 1
ATOM 1064 O O . THR A 1 136 ? -8.107 12.121 -10.749 1.00 94.94 136 THR A O 1
ATOM 1067 N N . GLU A 1 137 ? -8.934 11.246 -12.620 1.00 92.88 137 GLU A N 1
ATOM 1068 C CA . GLU A 1 137 ? -9.880 12.359 -12.835 1.00 92.88 137 GLU A CA 1
ATOM 1069 C C . GLU A 1 137 ? -10.938 12.496 -11.720 1.00 92.88 137 GLU A C 1
ATOM 1071 O O . GLU A 1 137 ? -11.632 13.510 -11.641 1.00 92.88 137 GLU A O 1
ATOM 1076 N N . HIS A 1 138 ? -11.089 11.474 -10.873 1.00 93.12 138 HIS A N 1
ATOM 1077 C CA . HIS A 1 138 ? -12.086 11.412 -9.805 1.00 93.12 138 HIS A CA 1
ATOM 1078 C C . HIS A 1 138 ? -11.464 11.274 -8.411 1.00 93.12 138 HIS A C 1
ATOM 1080 O O . HIS A 1 138 ? -12.198 11.046 -7.448 1.00 93.12 138 HIS A O 1
ATOM 1086 N N . SER A 1 139 ? -10.136 11.393 -8.289 1.00 97.00 139 SER A N 1
ATOM 1087 C CA . SER A 1 139 ? -9.489 11.380 -6.981 1.00 97.00 139 SER A CA 1
ATOM 1088 C C . SER A 1 139 ? -9.789 12.666 -6.215 1.00 97.00 139 SER A C 1
ATOM 1090 O O . SER A 1 139 ? -10.050 13.725 -6.792 1.00 97.00 139 SER A O 1
ATOM 1092 N N . ILE A 1 140 ? -9.783 12.559 -4.890 1.00 98.12 140 ILE A N 1
ATOM 1093 C CA . ILE A 1 140 ? -9.859 13.709 -3.989 1.00 98.12 140 ILE A CA 1
ATOM 1094 C C . ILE A 1 140 ? -8.504 13.929 -3.321 1.00 98.12 140 ILE A C 1
ATOM 1096 O O . ILE A 1 140 ? -7.774 12.972 -3.059 1.00 98.12 140 ILE A O 1
ATOM 1100 N N . ASP A 1 141 ? -8.191 15.179 -2.969 1.00 97.62 141 ASP A N 1
ATOM 1101 C CA . ASP A 1 141 ? -6.985 15.483 -2.193 1.00 97.62 141 ASP A CA 1
ATOM 1102 C C . ASP A 1 141 ? -6.995 14.632 -0.920 1.00 97.62 141 ASP A C 1
ATOM 1104 O O . ASP A 1 141 ? -7.950 14.698 -0.129 1.00 97.62 141 ASP A O 1
ATOM 1108 N N . TYR A 1 142 ? -5.926 13.857 -0.713 1.00 97.75 142 TYR A N 1
ATOM 1109 C CA . TYR A 1 142 ? -5.764 12.995 0.448 1.00 97.75 142 TYR A CA 1
ATOM 1110 C C . TYR A 1 142 ? -6.114 13.729 1.737 1.00 97.75 142 TYR A C 1
ATOM 1112 O O . TYR A 1 142 ? -6.821 13.166 2.561 1.00 97.75 142 TYR A O 1
ATOM 1120 N N . LYS A 1 143 ? -5.754 15.014 1.876 1.00 96.56 143 LYS A N 1
ATOM 1121 C CA . LYS A 1 143 ? -6.009 15.846 3.065 1.00 96.56 143 LYS A CA 1
ATOM 1122 C C . LYS A 1 143 ? -7.476 16.053 3.419 1.00 96.56 143 LYS A C 1
ATOM 1124 O O . LYS A 1 143 ? -7.762 16.466 4.544 1.00 96.56 143 LYS A O 1
ATOM 1129 N N . THR A 1 144 ? -8.388 15.779 2.499 1.00 96.31 144 THR A N 1
ATOM 1130 C CA . THR A 1 144 ? -9.834 15.923 2.704 1.00 96.31 144 THR A CA 1
ATOM 1131 C C . THR A 1 144 ? -10.506 14.624 3.138 1.00 96.31 144 THR A C 1
ATOM 1133 O O . THR A 1 144 ? -11.590 14.659 3.715 1.00 96.31 144 THR A O 1
ATOM 1136 N N . PHE A 1 145 ? -9.852 13.483 2.921 1.00 95.62 145 PHE A N 1
ATOM 1137 C CA . PHE A 1 145 ? -10.367 12.178 3.308 1.00 95.62 145 PHE A CA 1
ATOM 1138 C C . PHE A 1 145 ? -10.007 11.860 4.759 1.00 95.62 145 PHE A C 1
ATOM 1140 O O . PHE A 1 145 ? -8.831 11.891 5.112 1.00 95.62 145 PHE A O 1
ATOM 1147 N N . THR A 1 146 ? -10.979 11.509 5.595 1.00 92.94 146 THR A N 1
ATOM 1148 C CA . THR A 1 146 ? -10.726 11.018 6.957 1.00 92.94 146 THR A CA 1
ATOM 1149 C C . THR A 1 146 ? -11.404 9.662 7.104 1.00 92.94 146 THR A C 1
ATOM 1151 O O . THR A 1 146 ? -12.626 9.603 6.944 1.00 92.94 146 THR A O 1
ATOM 1154 N N . PRO A 1 147 ? -10.659 8.579 7.390 1.00 90.44 147 PRO A N 1
ATOM 1155 C CA . PRO A 1 147 ? -11.269 7.272 7.581 1.00 90.44 147 PRO A CA 1
ATOM 1156 C C . PRO A 1 147 ? -12.195 7.287 8.804 1.00 90.44 147 PRO A C 1
ATOM 1158 O O . PRO A 1 147 ? -11.910 7.934 9.811 1.00 90.44 147 PRO A O 1
ATOM 1161 N N . ASN A 1 148 ? -13.310 6.565 8.709 1.00 89.25 148 ASN A N 1
ATOM 1162 C CA . ASN A 1 148 ? -14.279 6.392 9.788 1.00 89.25 148 ASN A CA 1
ATOM 1163 C C . ASN A 1 148 ? -14.488 4.891 10.022 1.00 89.25 148 ASN A C 1
ATOM 1165 O O . ASN A 1 148 ? -15.416 4.303 9.471 1.00 89.25 148 ASN A O 1
ATOM 1169 N N . GLY A 1 149 ? -13.582 4.274 10.781 1.00 93.38 149 GLY A N 1
ATOM 1170 C CA . GLY A 1 149 ? -13.466 2.820 10.902 1.00 93.38 149 GLY A CA 1
ATOM 1171 C C . GLY A 1 149 ? -12.187 2.265 10.273 1.00 93.38 149 GLY A C 1
ATOM 1172 O O . GLY A 1 149 ? -11.261 3.006 9.940 1.00 93.38 149 GLY A O 1
ATOM 1173 N N . ASP A 1 150 ? -12.145 0.947 10.129 1.00 97.12 150 ASP A N 1
ATOM 1174 C CA . ASP A 1 150 ? -10.996 0.244 9.568 1.00 97.12 150 ASP A CA 1
ATOM 1175 C C . ASP A 1 150 ? -10.784 0.633 8.099 1.00 97.12 150 ASP A C 1
ATOM 1177 O O . ASP A 1 150 ? -11.736 0.796 7.327 1.00 97.12 150 ASP A O 1
ATOM 1181 N N . VAL A 1 151 ? -9.523 0.796 7.703 1.00 98.12 151 VAL A N 1
ATOM 1182 C CA . VAL A 1 151 ? -9.151 1.313 6.381 1.00 98.12 151 VAL A CA 1
ATOM 1183 C C . VAL A 1 151 ? -7.993 0.527 5.785 1.00 98.12 151 VAL A C 1
ATOM 1185 O O . VAL A 1 151 ? -7.041 0.181 6.480 1.00 98.12 151 VAL A O 1
ATOM 1188 N N . ALA A 1 152 ? -8.047 0.273 4.481 1.00 98.69 152 ALA A N 1
ATOM 1189 C CA . ALA A 1 152 ? -6.959 -0.314 3.716 1.00 98.69 152 ALA A CA 1
ATOM 1190 C C . ALA A 1 152 ? -6.514 0.640 2.607 1.00 98.69 152 ALA A C 1
ATOM 1192 O O . ALA A 1 152 ? -7.281 0.928 1.690 1.00 98.69 152 ALA A O 1
ATOM 1193 N N . TYR A 1 153 ? -5.265 1.101 2.674 1.00 98.81 153 TYR A N 1
ATOM 1194 C CA . TYR A 1 153 ? -4.675 1.951 1.642 1.00 98.81 153 TYR A CA 1
ATOM 1195 C C . TYR A 1 153 ? -3.982 1.107 0.573 1.00 98.81 153 TYR A C 1
ATOM 1197 O O . TYR A 1 153 ? -3.105 0.300 0.892 1.00 98.81 153 TYR A O 1
ATOM 1205 N N . ILE A 1 154 ? -4.354 1.304 -0.691 1.00 98.88 154 ILE A N 1
ATOM 1206 C CA . ILE A 1 154 ? -3.798 0.584 -1.838 1.00 98.88 154 ILE A CA 1
ATOM 1207 C C . ILE A 1 154 ? -2.772 1.458 -2.554 1.00 98.88 154 ILE A C 1
ATOM 1209 O O . ILE A 1 154 ? -3.089 2.558 -3.000 1.00 98.88 154 ILE A O 1
ATOM 1213 N N . PHE A 1 155 ? -1.559 0.934 -2.702 1.00 98.75 155 PHE A N 1
ATOM 1214 C CA . PHE A 1 155 ? -0.463 1.545 -3.447 1.00 98.75 155 PHE A CA 1
ATOM 1215 C C . PHE A 1 155 ? -0.077 0.649 -4.622 1.00 98.75 155 PHE A C 1
ATOM 1217 O O . PHE A 1 155 ? -0.060 -0.578 -4.497 1.00 98.75 155 PHE A O 1
ATOM 1224 N N . GLY A 1 156 ? 0.227 1.273 -5.757 1.00 97.75 156 GLY A N 1
ATOM 1225 C CA . GLY A 1 156 ? 0.434 0.586 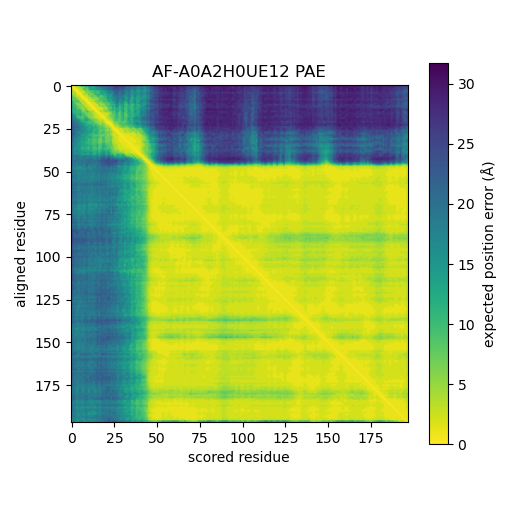-7.025 1.00 97.75 156 GLY A CA 1
ATOM 1226 C C . GLY A 1 156 ? 1.887 0.483 -7.475 1.00 97.75 156 GLY A C 1
ATOM 1227 O O . GLY A 1 156 ? 2.828 0.841 -6.761 1.00 97.75 156 GLY A O 1
ATOM 1228 N N . ASN A 1 157 ? 2.045 0.003 -8.705 1.00 97.88 157 ASN A N 1
ATOM 1229 C CA . ASN A 1 157 ? 3.320 -0.142 -9.389 1.00 97.88 157 ASN A CA 1
ATOM 1230 C C . ASN A 1 157 ? 4.045 1.207 -9.542 1.00 97.88 157 ASN A C 1
ATOM 1232 O O . ASN A 1 157 ? 3.422 2.247 -9.726 1.00 97.88 157 ASN A O 1
ATOM 1236 N N . GLU A 1 158 ? 5.379 1.198 -9.527 1.00 95.44 158 GLU A N 1
ATOM 1237 C CA . GLU A 1 158 ? 6.181 2.426 -9.609 1.00 95.44 158 GLU A CA 1
ATOM 1238 C C . GLU A 1 158 ? 6.074 3.186 -10.941 1.00 95.44 158 GLU A C 1
ATOM 1240 O O . GLU A 1 158 ? 6.456 4.355 -10.998 1.00 95.44 158 GLU A O 1
ATOM 1245 N N . ILE A 1 159 ? 5.628 2.518 -12.006 1.00 94.25 159 ILE A N 1
ATOM 1246 C CA . ILE A 1 159 ? 5.491 3.076 -13.354 1.00 94.25 159 ILE A CA 1
ATOM 1247 C C . ILE A 1 159 ? 4.013 3.215 -13.708 1.00 94.25 159 ILE A C 1
ATOM 1249 O O . ILE A 1 159 ? 3.575 4.302 -14.071 1.00 94.25 159 ILE A O 1
ATOM 1253 N N . ASP A 1 160 ? 3.263 2.120 -13.590 1.00 96.00 160 ASP A N 1
ATOM 1254 C CA . ASP A 1 160 ? 1.875 2.054 -14.060 1.00 96.00 160 ASP A CA 1
ATOM 1255 C C . ASP A 1 160 ? 0.854 2.501 -13.004 1.00 96.00 160 ASP A C 1
ATOM 1257 O O . ASP A 1 160 ? -0.325 2.655 -13.322 1.00 96.00 160 ASP A O 1
ATOM 1261 N N . GLY A 1 161 ? 1.290 2.699 -11.756 1.00 96.94 161 GLY A N 1
ATOM 1262 C CA . GLY A 1 161 ? 0.410 3.082 -10.660 1.00 96.94 161 GLY A CA 1
ATOM 1263 C C . GLY A 1 161 ? -0.544 1.966 -10.229 1.00 96.94 161 GLY A C 1
ATOM 1264 O O . GLY A 1 161 ? -0.263 0.768 -10.373 1.00 96.94 161 GLY A O 1
ATOM 1265 N N . VAL A 1 162 ? -1.666 2.358 -9.632 1.00 98.19 162 VAL A N 1
ATOM 1266 C CA . VAL A 1 162 ? -2.785 1.476 -9.296 1.00 98.19 162 VAL A CA 1
ATOM 1267 C C . VAL A 1 162 ? -3.627 1.249 -10.562 1.00 98.19 162 VAL A C 1
ATOM 1269 O O . VAL A 1 162 ? -4.106 2.214 -11.164 1.00 98.19 162 VAL A O 1
ATOM 1272 N N . PRO A 1 163 ? -3.847 -0.010 -10.986 1.00 98.00 163 PRO A N 1
ATOM 1273 C CA . PRO A 1 163 ? -4.657 -0.314 -12.162 1.00 98.00 163 PRO A CA 1
ATOM 1274 C C . PRO A 1 163 ? -6.081 0.259 -12.083 1.00 98.00 163 PRO A C 1
ATOM 1276 O O . PRO A 1 163 ? -6.682 0.348 -11.012 1.00 98.00 163 PRO A O 1
ATOM 1279 N N . LYS A 1 164 ? -6.654 0.634 -13.234 1.00 97.38 164 LYS A N 1
ATOM 1280 C CA . LYS A 1 164 ? -7.973 1.298 -13.301 1.00 97.38 164 LYS A CA 1
ATOM 1281 C C . LYS A 1 164 ? -9.110 0.461 -12.716 1.00 97.38 164 LYS A C 1
ATOM 1283 O O . LYS A 1 164 ? -10.023 1.012 -12.108 1.00 97.38 164 LYS A O 1
ATOM 1288 N N . ASP A 1 165 ? -9.077 -0.845 -12.928 1.00 97.56 165 ASP A N 1
ATOM 1289 C CA . ASP A 1 165 ? -10.008 -1.818 -12.357 1.00 97.56 165 ASP A CA 1
ATOM 1290 C C . ASP A 1 165 ? -9.887 -1.888 -10.829 1.00 97.56 165 ASP A C 1
ATOM 1292 O O . ASP A 1 165 ? -10.907 -1.868 -10.141 1.00 97.56 165 ASP A O 1
ATOM 1296 N N . VAL A 1 166 ? -8.665 -1.838 -10.292 1.00 98.06 166 VAL A N 1
ATOM 1297 C CA . VAL A 1 166 ? -8.417 -1.752 -8.843 1.00 98.06 166 VAL A CA 1
ATOM 1298 C C . VAL A 1 166 ? -8.940 -0.432 -8.267 1.00 98.06 166 VAL A C 1
ATOM 1300 O O . VAL A 1 166 ? -9.650 -0.451 -7.262 1.00 98.06 166 VAL A O 1
ATOM 1303 N N . CYS A 1 167 ? -8.678 0.704 -8.923 1.00 98.06 167 CYS A N 1
ATOM 1304 C CA . CYS A 1 167 ? -9.247 2.001 -8.532 1.00 98.06 167 CYS A CA 1
ATOM 1305 C C . CYS A 1 167 ? -10.781 1.997 -8.579 1.00 98.06 167 CYS A C 1
ATOM 1307 O O . CYS A 1 167 ? -11.421 2.549 -7.692 1.00 98.06 167 CYS A O 1
ATOM 1309 N N . SER A 1 168 ? -11.375 1.349 -9.585 1.00 97.44 168 SER A N 1
ATOM 1310 C CA . SER A 1 168 ? -12.835 1.247 -9.731 1.00 97.44 168 SER A CA 1
ATOM 1311 C C . SER A 1 168 ? -13.478 0.362 -8.662 1.00 97.44 168 SER A C 1
ATOM 1313 O O . SER A 1 168 ? -14.659 0.516 -8.362 1.00 97.44 168 SER A O 1
ATOM 1315 N N . ALA A 1 169 ? -12.723 -0.589 -8.111 1.00 97.44 169 ALA A N 1
ATOM 1316 C CA . ALA A 1 169 ? -13.180 -1.474 -7.049 1.00 97.44 169 ALA A CA 1
ATOM 1317 C C . ALA A 1 169 ? -12.943 -0.908 -5.635 1.00 97.44 169 ALA A C 1
ATOM 1319 O O . ALA A 1 169 ? -13.526 -1.436 -4.681 1.00 97.44 169 ALA A O 1
ATOM 1320 N N . ALA A 1 170 ? -12.120 0.137 -5.493 1.00 98.12 170 ALA A N 1
ATOM 1321 C CA . ALA A 1 170 ? -11.930 0.866 -4.242 1.00 98.12 170 ALA A CA 1
ATOM 1322 C C . ALA A 1 170 ? -13.161 1.723 -3.900 1.00 98.12 170 ALA A C 1
ATOM 1324 O O . ALA A 1 170 ? -13.910 2.141 -4.782 1.00 98.12 170 ALA A O 1
ATOM 1325 N N . ASP A 1 171 ? -13.369 1.991 -2.612 1.00 98.19 171 ASP A N 1
ATOM 1326 C CA . ASP A 1 171 ? -14.495 2.806 -2.146 1.00 98.19 171 ASP A CA 1
ATOM 1327 C C . ASP A 1 171 ? -14.201 4.305 -2.308 1.00 98.19 171 ASP A C 1
ATOM 1329 O O . ASP A 1 171 ? -15.103 5.103 -2.562 1.00 98.19 171 ASP A O 1
ATOM 1333 N N . VAL A 1 172 ? -12.925 4.689 -2.183 1.00 98.06 172 VAL A N 1
ATOM 1334 C CA . VAL A 1 172 ? -12.432 6.056 -2.385 1.00 98.06 172 VAL A CA 1
ATOM 1335 C C . VAL A 1 172 ? -11.101 6.014 -3.134 1.00 98.06 172 VAL A C 1
ATOM 1337 O O . VAL A 1 172 ? -10.277 5.129 -2.905 1.00 98.06 172 VAL A O 1
ATOM 1340 N N . VAL A 1 173 ? -10.865 7.001 -3.998 1.00 98.69 173 VAL A N 1
ATOM 1341 C CA . VAL A 1 173 ? -9.550 7.253 -4.597 1.00 98.69 173 VAL A CA 1
ATOM 1342 C C . VAL A 1 173 ? -9.038 8.592 -4.081 1.00 98.69 173 VAL A C 1
ATOM 1344 O O . VAL A 1 173 ? -9.731 9.604 -4.187 1.00 98.69 173 VAL A O 1
ATOM 1347 N N . ILE A 1 174 ? -7.840 8.596 -3.506 1.00 98.56 174 ILE A N 1
ATOM 1348 C CA . ILE A 1 174 ? -7.175 9.799 -3.009 1.00 98.56 174 ILE A CA 1
ATOM 1349 C C . ILE A 1 174 ? -5.866 10.040 -3.750 1.00 98.56 174 ILE A C 1
ATOM 1351 O O . ILE A 1 174 ? -5.178 9.092 -4.123 1.00 98.56 174 ILE A O 1
ATOM 1355 N N . ASP A 1 175 ? -5.480 11.302 -3.891 1.00 98.00 175 ASP A N 1
ATOM 1356 C CA . ASP A 1 175 ? -4.198 11.681 -4.476 1.00 98.00 175 ASP A CA 1
ATOM 1357 C C . ASP A 1 175 ? -3.420 12.671 -3.606 1.00 98.00 175 ASP A C 1
ATOM 1359 O O . ASP A 1 175 ? -3.968 13.341 -2.730 1.00 98.00 175 ASP A O 1
ATOM 1363 N N . ILE A 1 176 ? -2.108 12.737 -3.844 1.00 97.75 176 ILE A N 1
ATOM 1364 C CA . ILE A 1 176 ? -1.223 13.745 -3.261 1.00 97.75 176 ILE A CA 1
ATOM 1365 C C . ILE A 1 176 ? -0.957 14.799 -4.343 1.00 97.75 176 ILE A C 1
ATOM 1367 O O . ILE A 1 176 ? -0.260 14.481 -5.310 1.00 97.75 176 ILE A O 1
ATOM 1371 N N . PRO A 1 177 ? -1.417 16.054 -4.173 1.00 96.12 177 PRO A N 1
ATOM 1372 C CA . PRO A 1 177 ? -1.203 17.091 -5.175 1.00 96.12 177 PRO A CA 1
ATOM 1373 C C . PRO A 1 177 ? 0.283 17.352 -5.457 1.00 96.12 177 PRO A C 1
ATOM 1375 O O . PRO A 1 177 ? 1.062 17.696 -4.558 1.00 96.12 177 PRO A O 1
ATOM 1378 N N . MET A 1 178 ? 0.669 17.238 -6.730 1.00 96.62 178 MET A N 1
ATOM 1379 C CA . MET A 1 178 ? 2.031 17.483 -7.202 1.00 96.62 178 MET A CA 1
ATOM 1380 C C . MET A 1 178 ? 2.197 18.943 -7.641 1.00 96.62 178 MET A C 1
ATOM 1382 O O . MET A 1 178 ? 1.719 19.359 -8.689 1.00 96.62 178 MET A O 1
ATOM 1386 N N . ASN A 1 179 ? 2.929 19.734 -6.854 1.00 94.56 179 ASN A N 1
ATOM 1387 C CA . ASN A 1 179 ? 3.153 21.166 -7.122 1.00 94.56 179 ASN A CA 1
ATOM 1388 C C . ASN A 1 179 ? 4.424 21.458 -7.947 1.00 94.56 179 ASN A C 1
ATOM 1390 O O . ASN A 1 179 ? 4.904 22.591 -7.979 1.00 94.56 179 ASN A O 1
ATOM 1394 N N . GLY A 1 180 ? 5.029 20.433 -8.548 1.00 95.19 180 GLY A N 1
ATOM 1395 C CA . GLY A 1 180 ? 6.298 20.531 -9.270 1.00 95.19 180 GLY A CA 1
ATOM 1396 C C . GLY A 1 180 ? 6.228 19.921 -10.666 1.00 95.19 180 GLY A C 1
ATOM 1397 O O . GLY A 1 180 ? 5.163 19.596 -11.167 1.00 95.19 180 GLY A O 1
ATOM 1398 N N . VAL A 1 181 ? 7.394 19.744 -11.294 1.00 94.56 181 VAL A N 1
ATOM 1399 C CA . VAL A 1 181 ? 7.508 19.166 -12.652 1.00 94.56 181 VAL A CA 1
ATOM 1400 C C . VAL A 1 181 ? 7.341 17.642 -12.656 1.00 94.56 181 VAL A C 1
ATOM 1402 O O . VAL A 1 181 ? 7.093 17.045 -13.696 1.00 94.56 181 VAL A O 1
ATOM 1405 N N . LYS A 1 182 ? 7.550 16.984 -11.510 1.00 94.00 182 LYS A N 1
ATOM 1406 C CA . LYS A 1 182 ? 7.407 15.530 -11.400 1.00 94.00 182 LYS A CA 1
ATOM 1407 C C . LYS A 1 182 ? 5.946 15.158 -11.219 1.00 94.00 182 LYS A C 1
ATOM 1409 O O . LYS A 1 182 ? 5.244 15.796 -10.444 1.00 94.00 182 LYS A O 1
ATOM 1414 N N . GLU A 1 183 ? 5.555 14.096 -11.906 1.00 91.44 183 GLU A N 1
ATOM 1415 C CA . GLU A 1 183 ? 4.175 13.615 -11.965 1.00 91.44 183 GLU A CA 1
ATOM 1416 C C . GLU A 1 183 ? 3.816 12.734 -10.766 1.00 91.44 183 GLU A C 1
ATOM 1418 O O . GLU A 1 183 ? 2.645 12.540 -10.477 1.00 91.44 183 GLU A O 1
ATOM 1423 N N . SER A 1 184 ? 4.803 12.221 -10.028 1.00 95.62 184 SER A N 1
ATOM 1424 C CA . SER A 1 184 ? 4.561 11.364 -8.869 1.00 95.62 184 SER A CA 1
ATOM 1425 C C . SER A 1 184 ? 5.711 11.396 -7.861 1.00 95.62 184 SER A C 1
ATOM 1427 O O . SER A 1 184 ? 6.806 11.915 -8.119 1.00 95.62 184 SER A O 1
ATOM 1429 N N . LEU A 1 185 ? 5.440 10.838 -6.681 1.00 97.31 185 LEU A N 1
ATOM 1430 C CA . LEU A 1 185 ? 6.423 10.544 -5.644 1.00 97.31 185 LEU A CA 1
ATOM 1431 C C . LEU A 1 185 ? 6.832 9.069 -5.704 1.00 97.31 185 LEU A C 1
ATOM 1433 O O . LEU A 1 185 ? 6.115 8.220 -6.228 1.00 97.31 185 LEU A O 1
ATOM 1437 N N . ASN A 1 186 ? 7.984 8.746 -5.115 1.00 97.81 186 ASN A N 1
ATOM 1438 C CA . ASN A 1 186 ? 8.350 7.353 -4.876 1.00 97.81 186 ASN A CA 1
ATOM 1439 C C . ASN A 1 186 ? 7.310 6.690 -3.953 1.00 97.81 186 ASN A C 1
ATOM 1441 O O . ASN A 1 186 ? 6.966 7.255 -2.918 1.00 97.81 186 ASN A O 1
ATOM 1445 N N . VAL A 1 187 ? 6.883 5.467 -4.283 1.00 98.06 187 VAL A N 1
ATOM 1446 C CA . VAL A 1 187 ? 5.833 4.750 -3.539 1.00 98.06 187 VAL A CA 1
ATOM 1447 C C . VAL A 1 187 ? 6.115 4.629 -2.036 1.00 98.06 187 VAL A C 1
ATOM 1449 O O . VAL A 1 187 ? 5.205 4.812 -1.236 1.00 98.06 187 VAL A O 1
ATOM 1452 N N . SER A 1 188 ? 7.367 4.416 -1.612 1.00 96.88 188 SER A N 1
ATOM 1453 C CA . SER A 1 188 ? 7.699 4.336 -0.180 1.00 96.88 188 SER A CA 1
ATOM 1454 C C . SER A 1 188 ? 7.548 5.683 0.542 1.00 96.88 188 SER A C 1
ATOM 1456 O O . SER A 1 188 ? 7.183 5.716 1.717 1.00 96.88 188 SER A O 1
ATOM 1458 N N . VAL A 1 189 ? 7.760 6.797 -0.169 1.00 98.31 189 VAL A N 1
ATOM 1459 C CA . VAL A 1 189 ? 7.501 8.153 0.338 1.00 98.31 189 VAL A CA 1
ATOM 1460 C C . VAL A 1 189 ? 5.998 8.404 0.423 1.00 98.31 189 VAL A C 1
ATOM 1462 O O . VAL A 1 189 ? 5.526 8.901 1.443 1.00 98.31 189 VAL A O 1
ATOM 1465 N N . THR A 1 190 ? 5.242 8.009 -0.604 1.00 98.50 190 THR A N 1
ATOM 1466 C CA . THR A 1 190 ? 3.774 8.087 -0.624 1.00 98.50 190 THR A CA 1
ATOM 1467 C C . THR A 1 190 ? 3.167 7.329 0.558 1.00 98.50 190 THR A C 1
ATOM 1469 O O . THR A 1 190 ? 2.350 7.894 1.280 1.00 98.50 190 THR A O 1
ATOM 1472 N N . VAL A 1 191 ? 3.624 6.098 0.825 1.00 98.62 191 VAL A N 1
ATOM 1473 C CA . VAL A 1 191 ? 3.211 5.303 1.996 1.00 98.62 191 VAL A CA 1
ATOM 1474 C C . VAL A 1 191 ? 3.438 6.081 3.295 1.00 98.62 191 VAL A C 1
ATOM 1476 O O . VAL A 1 191 ? 2.533 6.171 4.118 1.00 98.62 191 VAL A O 1
ATOM 1479 N N . GLY A 1 192 ? 4.609 6.702 3.469 1.00 98.38 192 GLY A N 1
ATOM 1480 C CA . GLY A 1 192 ? 4.896 7.523 4.650 1.00 98.38 192 GLY A CA 1
ATOM 1481 C C . GLY A 1 192 ? 3.969 8.726 4.807 1.00 98.38 192 GLY A C 1
ATOM 1482 O O . GLY A 1 192 ? 3.480 8.967 5.906 1.00 98.38 192 GLY A O 1
ATOM 1483 N N . ILE A 1 193 ? 3.694 9.453 3.722 1.00 98.31 193 ILE A N 1
ATOM 1484 C CA . ILE A 1 193 ? 2.811 10.630 3.752 1.00 98.31 193 ILE A CA 1
ATOM 1485 C C . ILE A 1 193 ? 1.379 10.241 4.126 1.00 98.31 193 ILE A C 1
ATOM 1487 O O . ILE A 1 193 ? 0.749 10.940 4.914 1.00 98.31 193 ILE A O 1
ATOM 1491 N N . ILE A 1 194 ? 0.867 9.143 3.566 1.00 98.19 194 ILE A N 1
ATOM 1492 C CA . ILE A 1 194 ? -0.505 8.695 3.824 1.00 98.19 194 ILE A CA 1
ATOM 1493 C C . ILE A 1 194 ? -0.660 8.163 5.252 1.00 98.19 194 ILE A C 1
ATOM 1495 O O . ILE A 1 194 ? -1.654 8.474 5.902 1.00 98.19 194 ILE A O 1
ATOM 1499 N N . LEU A 1 195 ? 0.312 7.393 5.752 1.00 97.12 195 LEU A N 1
ATOM 1500 C CA . LEU A 1 195 ? 0.205 6.745 7.063 1.00 97.12 195 LEU A CA 1
ATOM 1501 C C . LEU A 1 195 ? 0.437 7.683 8.257 1.00 97.12 195 LEU A C 1
ATOM 1503 O O . LEU A 1 195 ? -0.110 7.434 9.324 1.00 97.12 195 LEU A O 1
ATOM 1507 N N . PHE A 1 196 ? 1.234 8.745 8.106 1.00 95.31 196 PHE A N 1
ATOM 1508 C CA . PHE A 1 196 ? 1.549 9.692 9.192 1.00 95.31 196 PHE A CA 1
ATOM 1509 C C . PHE A 1 196 ? 0.713 10.977 9.146 1.00 95.31 196 PHE A C 1
ATOM 1511 O O . PHE A 1 196 ? 1.159 12.035 9.603 1.00 95.31 196 PHE A O 1
ATOM 1518 N N . ARG A 1 197 ? -0.482 10.898 8.566 1.00 80.06 197 ARG A N 1
ATOM 1519 C CA . ARG A 1 197 ? -1.404 12.025 8.489 1.00 80.06 197 ARG A CA 1
ATOM 1520 C C . ARG A 1 197 ? -2.333 12.116 9.698 1.00 80.06 197 ARG A C 1
ATOM 1522 O O . ARG A 1 197 ? -2.780 11.062 10.191 1.00 80.06 197 ARG A O 1
#

Secondary structure (DSSP, 8-state):
-HHHHHHHHHHHHHHHHHHHGGGS-HHHHHHHHHHHHHHHHHSS----EEEEEES---HHHHHHHHHHHHHHT-SEEEEETTPPPSB-TTS-B-HHHHHHHTTGGGTSEEEEES-HHHHHHHHHHTTPEEEEE---TT-EEGGG----S-EEEEE-BTTTBS-HHHHHHSSEEEE----SS-S---HHHHHHHHHT-

Nearest PDB structures (foldseek):
  1v2x-assembly1_A-2  TM=9.149E-01  e=1.339E-13  Thermus thermophilus
  1gz0-assembly4_E  TM=9.319E-01  e=7.675E-13  Escherichia coli
  7edc-assembly1_A-2  TM=8.493E-01  e=2.205E-13  Escherichia coli
  1x7o-assembly1_B  TM=9.095E-01  e=3.649E-12  Streptomyces viridochromogenes
  1zjr-assembly1_A  TM=9.064E-01  e=4.984E-12  Aquifex aeolicus

Organism: NCBI:txid1974608

Mean predicted aligned error: 9.33 Å

InterPro domains:
  IPR001537 tRNA/rRNA methyltransferase, SpoU type [PF00588] (49-196)
  IPR029026 tRNA (guanine-N1-)-methyltransferase, N-terminal [G3DSA:3.40.1280.10] (29-197)
  IPR029028 Alpha/beta knot methyltransferases [SSF75217] (33-196)
  IPR051259 Ribosomal RNA Methyltransferase [PTHR43191] (45-197)

Sequence (197 aa):
MFAHEVGVAKVHEYCSYEKAKDEIGKECEELYWKWIKHMISDSVACMNTYVILHNVRSAHNVGSAFRTADGAGVSKIFLTGYTPAPIDRFGRVVPEILKTSLGATKSVEWEASENIEDIFTRLKAEGVTLVAVEQTEHSIDYKTFTPNGDVAYIFGNEIDGVPKDVCSAADVVIDIPMNGVKESLNVSVTVGIILFR